Protein AF-A0A6A3B415-F1 (afdb_monomer)

pLDDT: mean 83.65, std 16.12, range [30.28, 98.31]

Structure (mmCIF, N/CA/C/O backbone):
data_AF-A0A6A3B415-F1
#
_entry.id   AF-A0A6A3B415-F1
#
loop_
_atom_site.group_PDB
_atom_site.id
_atom_site.type_symbol
_atom_site.label_atom_id
_atom_site.label_alt_id
_atom_site.label_comp_id
_atom_site.label_asym_id
_atom_site.label_entity_id
_atom_site.label_seq_id
_atom_site.pdbx_PDB_ins_code
_atom_site.Cartn_x
_atom_site.Cartn_y
_atom_site.Cartn_z
_atom_site.occupancy
_atom_site.B_iso_or_equiv
_atom_site.auth_seq_id
_atom_site.auth_comp_id
_atom_site.auth_asym_id
_atom_site.auth_atom_id
_atom_site.pdbx_PDB_model_num
ATOM 1 N N . MET A 1 1 ? -2.512 -3.665 -9.121 1.00 77.38 1 MET A N 1
ATOM 2 C CA . MET A 1 1 ? -1.619 -3.597 -10.298 1.00 77.38 1 MET A CA 1
ATOM 3 C C . MET A 1 1 ? -2.040 -4.685 -11.253 1.00 77.38 1 MET A C 1
ATOM 5 O O . MET A 1 1 ? -2.056 -5.846 -10.862 1.00 77.38 1 MET A O 1
ATOM 9 N N . GLU A 1 2 ? -2.382 -4.289 -12.464 1.00 84.38 2 GLU A N 1
ATOM 10 C CA . GLU A 1 2 ? -2.755 -5.159 -13.568 1.00 84.38 2 GLU A CA 1
ATOM 11 C C . GLU A 1 2 ? -1.557 -5.310 -14.515 1.00 84.38 2 GLU A C 1
ATOM 13 O O . GLU A 1 2 ? -0.854 -4.336 -14.797 1.00 84.38 2 GLU A O 1
ATOM 18 N N . LEU A 1 3 ? -1.305 -6.529 -14.993 1.00 91.00 3 LEU A N 1
ATOM 19 C CA . LEU A 1 3 ? -0.304 -6.806 -16.024 1.00 91.00 3 LEU A CA 1
ATOM 20 C C . LEU A 1 3 ? -1.029 -7.208 -17.307 1.00 91.00 3 LEU A C 1
ATOM 22 O O . LEU A 1 3 ? -1.897 -8.079 -17.271 1.00 91.00 3 LEU A O 1
ATOM 26 N N . PHE A 1 4 ? -0.640 -6.618 -18.433 1.00 94.75 4 PHE A N 1
ATOM 27 C CA . PHE A 1 4 ? -1.250 -6.855 -19.741 1.00 94.75 4 PHE A CA 1
ATOM 28 C C . PHE A 1 4 ? -0.719 -8.156 -20.353 1.00 94.75 4 PHE A C 1
ATOM 30 O O . PHE A 1 4 ? 0.075 -8.141 -21.296 1.00 94.75 4 PHE A O 1
ATOM 37 N N . TYR A 1 5 ? -1.105 -9.295 -19.776 1.00 92.38 5 TYR A N 1
ATOM 38 C CA . TYR A 1 5 ? -0.722 -10.626 -20.264 1.00 92.38 5 TYR A CA 1
ATOM 39 C C . TYR A 1 5 ? -1.269 -10.938 -21.656 1.00 92.38 5 TYR A C 1
ATOM 41 O O . TYR A 1 5 ? -0.644 -11.674 -22.410 1.00 92.38 5 TYR A O 1
ATOM 49 N N . ASP A 1 6 ? -2.425 -10.382 -21.986 1.00 92.75 6 ASP A N 1
ATOM 50 C CA . ASP A 1 6 ? -3.090 -10.485 -23.280 1.00 92.75 6 ASP A CA 1
ATOM 51 C C . ASP A 1 6 ? -2.339 -9.733 -24.393 1.00 92.75 6 ASP A C 1
ATOM 53 O O . ASP A 1 6 ? -2.373 -10.153 -25.547 1.00 92.75 6 ASP A O 1
ATOM 57 N N . VAL A 1 7 ? -1.630 -8.649 -24.053 1.00 94.56 7 VAL A N 1
ATOM 58 C CA . VAL A 1 7 ? -0.925 -7.800 -25.033 1.00 94.56 7 VAL A CA 1
ATOM 59 C C . VAL A 1 7 ? 0.586 -8.019 -25.033 1.00 94.56 7 VAL A C 1
ATOM 61 O O . VAL A 1 7 ? 1.212 -8.012 -26.090 1.00 94.56 7 VAL A O 1
ATOM 64 N N . THR A 1 8 ? 1.189 -8.203 -23.863 1.00 96.94 8 THR A N 1
ATOM 65 C CA . THR A 1 8 ? 2.643 -8.344 -23.667 1.00 96.94 8 THR A CA 1
ATOM 66 C C . THR A 1 8 ? 2.961 -9.523 -22.734 1.00 96.94 8 THR A C 1
ATOM 68 O O . THR A 1 8 ? 3.507 -9.321 -21.642 1.00 96.94 8 THR A O 1
ATOM 71 N N . PRO A 1 9 ? 2.589 -10.765 -23.102 1.00 97.00 9 PRO A N 1
ATOM 72 C CA . PRO A 1 9 ? 2.706 -11.933 -22.228 1.00 97.00 9 PRO A CA 1
ATOM 73 C C . PRO A 1 9 ? 4.133 -12.187 -21.739 1.00 97.00 9 PRO A C 1
ATOM 75 O O . PRO A 1 9 ? 4.334 -12.529 -20.571 1.00 97.00 9 PRO A O 1
ATOM 78 N N . ARG A 1 10 ? 5.149 -12.012 -22.594 1.00 97.62 10 ARG A N 1
ATOM 79 C CA . ARG A 1 10 ? 6.543 -12.278 -22.208 1.00 97.62 10 ARG A CA 1
ATOM 80 C C . ARG A 1 10 ? 7.067 -11.224 -21.246 1.00 97.62 10 ARG A C 1
ATOM 82 O O . ARG A 1 10 ? 7.775 -11.572 -20.296 1.00 97.62 10 ARG A O 1
ATOM 89 N N . THR A 1 11 ? 6.736 -9.960 -21.486 1.00 97.94 11 THR A N 1
ATOM 90 C CA . THR A 1 11 ? 7.155 -8.837 -20.639 1.00 97.94 11 THR A CA 1
ATOM 91 C C . THR A 1 11 ? 6.449 -8.898 -19.281 1.00 97.94 11 THR A C 1
ATOM 93 O O . THR A 1 11 ? 7.107 -8.796 -18.241 1.00 97.94 11 THR A O 1
ATOM 96 N N . ALA A 1 12 ? 5.142 -9.181 -19.280 1.00 96.00 12 ALA A N 1
ATOM 97 C CA . ALA A 1 12 ? 4.342 -9.394 -18.075 1.00 96.00 12 ALA A CA 1
ATOM 98 C C . ALA A 1 12 ? 4.845 -10.585 -17.237 1.00 96.00 12 ALA A C 1
ATOM 100 O O . ALA A 1 12 ? 4.999 -10.455 -16.020 1.00 96.00 12 ALA A O 1
ATOM 101 N N . GLU A 1 13 ? 5.170 -11.721 -17.868 1.00 96.88 13 GLU A N 1
ATOM 102 C CA . GLU A 1 13 ? 5.716 -12.898 -17.173 1.00 96.88 13 GLU A CA 1
ATOM 103 C C . GLU A 1 13 ? 7.092 -12.629 -16.565 1.00 96.88 13 GLU A C 1
ATOM 105 O O . GLU A 1 13 ? 7.349 -13.053 -15.437 1.00 96.88 13 GLU A O 1
ATOM 110 N N . ASN A 1 14 ? 7.958 -11.879 -17.253 1.00 97.25 14 ASN A N 1
ATOM 111 C CA . ASN A 1 14 ? 9.245 -11.471 -16.689 1.00 97.25 14 ASN A CA 1
ATOM 112 C C . ASN A 1 14 ? 9.054 -10.687 -15.390 1.00 97.25 14 ASN A C 1
ATOM 114 O O . ASN A 1 14 ? 9.625 -11.051 -14.361 1.00 97.25 14 ASN A O 1
ATOM 118 N N . PHE A 1 15 ? 8.206 -9.659 -15.418 1.00 96.31 15 PHE A N 1
ATOM 119 C CA . PHE A 1 15 ? 7.944 -8.841 -14.242 1.00 96.31 15 PHE A CA 1
ATOM 120 C C . PHE A 1 15 ? 7.299 -9.657 -13.109 1.00 96.31 15 PHE A C 1
ATOM 122 O O . PHE A 1 15 ? 7.800 -9.656 -11.983 1.00 96.31 15 PHE A O 1
ATOM 129 N N . ARG A 1 16 ? 6.239 -10.428 -13.401 1.00 95.31 16 ARG A N 1
ATOM 130 C CA . ARG A 1 16 ? 5.543 -11.267 -12.407 1.00 95.31 16 ARG A CA 1
ATOM 131 C C . ARG A 1 16 ? 6.493 -12.269 -11.755 1.00 95.31 16 ARG A C 1
ATOM 133 O O . ARG A 1 16 ? 6.484 -12.425 -10.534 1.00 95.31 16 ARG A O 1
ATOM 140 N N . ALA A 1 17 ? 7.313 -12.958 -12.543 1.00 92.44 17 ALA A N 1
ATOM 141 C CA . ALA A 1 17 ? 8.246 -13.943 -12.018 1.00 92.44 17 ALA A CA 1
ATOM 142 C C . ALA A 1 17 ? 9.277 -13.301 -11.074 1.00 92.44 17 ALA A C 1
ATOM 144 O O . ALA A 1 17 ? 9.503 -13.835 -9.983 1.00 92.44 17 ALA A O 1
ATOM 145 N N . LEU A 1 18 ? 9.814 -12.131 -11.439 1.00 91.00 18 LEU A N 1
ATOM 146 C CA . LEU A 1 18 ? 10.726 -11.345 -10.603 1.00 91.00 18 LEU A CA 1
ATOM 147 C C . LEU A 1 18 ? 10.055 -10.789 -9.337 1.00 91.00 18 LEU A C 1
ATOM 149 O O . LEU A 1 18 ? 10.731 -10.631 -8.324 1.00 91.00 18 LEU A O 1
ATOM 153 N N . CYS A 1 19 ? 8.738 -10.556 -9.326 1.00 88.38 19 CYS A N 1
ATOM 154 C CA . CYS A 1 19 ? 8.006 -10.257 -8.088 1.00 88.38 19 CYS A CA 1
ATOM 155 C C . CYS A 1 19 ? 7.964 -11.451 -7.127 1.00 88.38 19 CYS A C 1
ATOM 157 O O . CYS A 1 19 ? 7.966 -11.254 -5.918 1.00 88.38 19 CYS A O 1
ATOM 159 N N . THR A 1 20 ? 7.906 -12.682 -7.645 1.00 87.69 20 THR A N 1
ATOM 160 C CA . THR A 1 20 ? 7.774 -13.886 -6.802 1.00 87.69 20 THR A CA 1
ATOM 161 C C . THR A 1 20 ? 9.100 -14.457 -6.308 1.00 87.69 20 THR A C 1
ATOM 163 O O . THR A 1 20 ? 9.104 -15.236 -5.359 1.00 87.69 20 THR A O 1
ATOM 166 N N . GLY A 1 21 ? 10.210 -14.174 -6.996 1.00 89.06 21 GLY A N 1
ATOM 167 C CA . GLY A 1 21 ? 11.509 -14.782 -6.694 1.00 89.06 21 GLY A CA 1
ATOM 168 C C . GLY A 1 21 ? 11.612 -16.282 -7.002 1.00 89.06 21 GLY A C 1
ATOM 169 O O . GLY A 1 21 ? 12.634 -16.898 -6.713 1.00 89.06 21 GLY A O 1
ATOM 170 N N . LYS A 1 22 ? 10.583 -16.899 -7.604 1.00 88.12 22 LYS A N 1
ATOM 171 C CA . LYS A 1 22 ? 10.505 -18.360 -7.813 1.00 88.12 22 LYS A CA 1
ATOM 172 C C . LYS A 1 22 ? 11.429 -18.899 -8.912 1.00 88.12 22 LYS A C 1
ATOM 174 O O . LYS A 1 22 ? 11.528 -20.108 -9.076 1.00 88.12 22 LYS A O 1
ATOM 179 N N . ARG A 1 23 ? 12.095 -18.028 -9.677 1.00 90.44 23 ARG A N 1
ATOM 180 C CA . ARG A 1 23 ? 13.016 -18.417 -10.763 1.00 90.44 23 ARG A CA 1
ATOM 181 C C . ARG A 1 23 ? 14.441 -18.721 -10.278 1.00 90.44 23 ARG A C 1
ATOM 183 O O . ARG A 1 23 ? 15.296 -19.023 -11.102 1.00 90.44 23 ARG A O 1
ATOM 190 N N . GLY A 1 24 ? 14.689 -18.679 -8.967 1.00 93.00 24 GLY A N 1
ATOM 191 C CA . GLY A 1 24 ? 15.973 -19.051 -8.377 1.00 93.00 24 GLY A CA 1
ATOM 192 C C . GLY A 1 24 ? 17.043 -17.973 -8.549 1.00 93.00 24 GLY A C 1
ATOM 193 O O . GLY A 1 24 ? 16.766 -16.781 -8.409 1.00 93.00 24 GLY A O 1
ATOM 194 N N . VAL A 1 25 ? 18.276 -18.402 -8.809 1.00 95.12 25 VAL A N 1
ATOM 195 C CA . VAL A 1 25 ? 19.454 -17.533 -8.943 1.00 95.12 25 VAL A CA 1
ATOM 196 C C . VAL A 1 25 ? 19.742 -17.282 -10.421 1.00 95.12 25 VAL A C 1
ATOM 198 O O . VAL A 1 25 ? 19.745 -18.213 -11.224 1.00 95.12 25 VAL A O 1
ATOM 201 N N . GLY A 1 26 ? 19.960 -16.019 -10.779 1.00 93.62 26 GLY A N 1
ATOM 202 C CA . GLY A 1 26 ? 20.283 -15.604 -12.139 1.00 93.62 26 GLY A CA 1
ATOM 203 C C . GLY A 1 26 ? 21.778 -15.702 -12.455 1.00 93.62 26 GLY A C 1
ATOM 204 O O . GLY A 1 26 ? 22.592 -16.130 -11.631 1.00 93.62 26 GLY A O 1
ATOM 205 N N . ARG A 1 27 ? 22.172 -15.290 -13.663 1.00 93.94 27 ARG A N 1
ATOM 206 C CA . ARG A 1 27 ? 23.567 -15.363 -14.129 1.00 93.94 27 ARG A CA 1
ATOM 207 C C . ARG A 1 27 ? 24.487 -14.418 -13.370 1.00 93.94 27 ARG A C 1
ATOM 209 O O . ARG A 1 27 ? 25.691 -14.655 -13.341 1.00 93.94 27 ARG A O 1
ATOM 216 N N . SER A 1 28 ? 23.950 -13.373 -12.745 1.00 91.31 28 SER A N 1
ATOM 217 C CA . SER A 1 28 ? 24.740 -12.478 -11.900 1.00 91.31 28 SER A CA 1
ATOM 218 C C . SER A 1 28 ? 25.066 -13.082 -10.525 1.00 91.31 28 SER A C 1
ATOM 220 O O . SER A 1 28 ? 25.616 -12.382 -9.676 1.00 91.31 28 SER A O 1
ATOM 222 N N . GLY A 1 29 ? 24.642 -14.323 -10.246 1.00 93.88 29 GLY A N 1
ATOM 223 C CA . GLY A 1 29 ? 24.754 -14.947 -8.925 1.00 93.88 29 GLY A CA 1
ATOM 224 C C . GLY A 1 29 ? 23.811 -14.345 -7.876 1.00 93.88 29 GLY A C 1
ATOM 225 O O . GLY A 1 29 ? 23.961 -14.616 -6.687 1.00 93.88 29 GLY A O 1
ATOM 226 N N . LYS A 1 30 ? 22.846 -13.511 -8.289 1.00 93.44 30 LYS A N 1
ATOM 227 C CA . LYS A 1 30 ? 21.844 -12.898 -7.404 1.00 93.44 30 LYS A CA 1
ATOM 228 C C . LYS A 1 30 ? 20.482 -13.577 -7.587 1.00 93.44 30 LYS A C 1
ATOM 230 O O . LYS A 1 30 ? 20.196 -14.070 -8.679 1.00 93.44 30 LYS A O 1
ATOM 235 N N . PRO A 1 31 ? 19.624 -13.606 -6.553 1.00 94.56 31 PRO A N 1
ATOM 236 C CA . PRO A 1 31 ? 18.249 -14.066 -6.711 1.00 94.56 31 PRO A CA 1
ATOM 237 C C . PRO A 1 31 ? 17.512 -13.246 -7.778 1.00 94.56 31 PRO A C 1
ATOM 239 O O . PRO A 1 31 ? 17.576 -12.017 -7.761 1.00 94.56 31 PRO A O 1
ATOM 242 N N . LEU A 1 32 ? 16.775 -13.915 -8.666 1.00 95.81 32 LEU A N 1
ATOM 243 C CA . LEU A 1 32 ? 15.874 -13.289 -9.640 1.00 95.81 32 LEU A CA 1
ATOM 244 C C . LEU A 1 32 ? 14.611 -12.783 -8.927 1.00 95.81 32 LEU A C 1
ATOM 246 O O . LEU A 1 32 ? 13.522 -13.339 -9.087 1.00 95.81 32 LEU A O 1
ATOM 250 N N . HIS A 1 33 ? 14.778 -11.769 -8.077 1.00 96.12 33 HIS A N 1
ATOM 251 C CA . HIS A 1 33 ? 13.750 -11.296 -7.159 1.00 96.12 33 HIS A CA 1
ATOM 252 C C . HIS A 1 33 ? 13.876 -9.790 -6.907 1.00 96.12 33 HIS A C 1
ATOM 254 O O . HIS A 1 33 ? 14.941 -9.297 -6.547 1.00 96.12 33 HIS A O 1
ATOM 260 N N . TYR A 1 34 ? 12.767 -9.057 -7.012 1.00 94.06 34 TYR A N 1
ATOM 261 C CA . TYR A 1 34 ? 12.734 -7.629 -6.689 1.00 94.06 34 TYR A CA 1
ATOM 262 C C . TYR A 1 34 ? 12.839 -7.315 -5.188 1.00 94.06 34 TYR A C 1
ATOM 264 O O . TYR A 1 34 ? 13.074 -6.155 -4.841 1.00 94.06 34 TYR A O 1
ATOM 272 N N . LYS A 1 35 ? 12.680 -8.298 -4.288 1.00 87.25 35 LYS A N 1
ATOM 273 C CA . LYS A 1 35 ? 12.785 -8.083 -2.836 1.00 87.25 35 LYS A CA 1
ATOM 274 C C . LYS A 1 35 ? 14.146 -7.478 -2.479 1.00 87.25 35 LYS A C 1
ATOM 276 O O . LYS A 1 35 ? 15.183 -8.067 -2.757 1.00 87.25 35 LYS A O 1
ATOM 281 N N . GLY A 1 36 ? 14.121 -6.308 -1.842 1.00 80.31 36 GLY A N 1
ATOM 282 C CA . GLY A 1 36 ? 15.321 -5.555 -1.460 1.00 80.31 36 GLY A CA 1
ATOM 283 C C . GLY A 1 36 ? 15.887 -4.639 -2.553 1.00 80.31 36 GLY A C 1
ATOM 284 O O . GLY A 1 36 ? 16.809 -3.877 -2.275 1.00 80.31 36 GLY A O 1
ATOM 285 N N . SER A 1 37 ? 15.338 -4.658 -3.773 1.00 82.75 37 SER A N 1
ATOM 286 C CA . SER A 1 37 ? 15.653 -3.641 -4.785 1.00 82.75 37 SER A CA 1
ATOM 287 C C . SER A 1 37 ? 14.957 -2.313 -4.464 1.00 82.75 37 SER A C 1
ATOM 289 O O . SER A 1 37 ? 13.908 -2.289 -3.820 1.00 82.75 37 SER A O 1
ATOM 291 N N . LYS A 1 38 ? 15.541 -1.197 -4.915 1.00 82.62 38 LYS A N 1
ATOM 292 C CA . LYS A 1 38 ? 15.034 0.163 -4.668 1.00 82.62 38 LYS A CA 1
ATOM 293 C C . LYS A 1 38 ? 14.684 0.898 -5.960 1.00 82.62 38 LYS A C 1
ATOM 295 O O . LYS A 1 38 ? 15.220 0.593 -7.030 1.00 82.62 38 LYS A O 1
ATOM 300 N N . PHE A 1 39 ? 13.839 1.920 -5.840 1.00 85.50 39 PHE A N 1
ATOM 301 C CA . PHE A 1 39 ? 13.707 2.956 -6.864 1.00 85.50 39 PHE A CA 1
ATOM 302 C C . PHE A 1 39 ? 14.956 3.841 -6.827 1.00 85.50 39 PHE A C 1
ATOM 304 O O . PHE A 1 39 ? 15.077 4.734 -5.994 1.00 85.50 39 PHE A O 1
ATOM 311 N N . HIS A 1 40 ? 15.929 3.541 -7.686 1.00 85.12 40 HIS A N 1
ATOM 312 C CA . HIS A 1 40 ? 17.232 4.213 -7.701 1.00 85.12 40 HIS A CA 1
ATOM 313 C C . HIS A 1 40 ? 17.212 5.537 -8.477 1.00 85.12 40 HIS A C 1
ATOM 315 O O . HIS A 1 40 ? 18.157 6.315 -8.373 1.00 85.12 40 HIS A O 1
ATOM 321 N N . ARG A 1 41 ? 16.151 5.806 -9.247 1.00 85.88 41 ARG A N 1
ATOM 322 C CA . ARG A 1 41 ? 15.971 7.058 -9.985 1.00 85.88 41 ARG A CA 1
ATOM 323 C C . ARG A 1 41 ? 14.512 7.497 -9.903 1.00 85.88 41 ARG A C 1
ATOM 325 O O . ARG A 1 41 ? 13.632 6.850 -10.460 1.00 85.88 41 ARG A O 1
ATOM 332 N N . VAL A 1 42 ? 14.262 8.608 -9.218 1.00 85.56 42 VAL A N 1
ATOM 333 C CA . VAL A 1 42 ? 12.929 9.199 -9.044 1.00 85.56 42 VAL A CA 1
ATOM 334 C C . VAL A 1 42 ? 12.976 10.621 -9.580 1.00 85.56 42 VAL A C 1
ATOM 336 O O . VAL A 1 42 ? 13.739 11.440 -9.075 1.00 85.56 42 VAL A O 1
ATOM 339 N N . ILE A 1 43 ? 12.194 10.904 -10.622 1.00 80.75 43 ILE A N 1
ATOM 340 C CA . ILE A 1 43 ? 12.129 12.231 -11.240 1.00 80.75 43 ILE A CA 1
ATOM 341 C C . ILE A 1 43 ? 10.705 12.770 -11.062 1.00 80.75 43 ILE A C 1
ATOM 343 O O . ILE A 1 43 ? 9.770 12.194 -11.634 1.00 80.75 43 ILE A O 1
ATOM 347 N N . PRO A 1 44 ? 10.517 13.854 -10.282 1.00 76.38 44 PRO A N 1
ATOM 348 C CA . PRO A 1 44 ? 9.216 14.493 -10.118 1.00 76.38 44 PRO A CA 1
ATOM 349 C C . PRO A 1 44 ? 8.587 14.848 -11.466 1.00 76.38 44 PRO A C 1
ATOM 351 O O . PRO A 1 44 ? 9.276 15.307 -12.374 1.00 76.38 44 PRO A O 1
ATOM 354 N N . ASN A 1 45 ? 7.273 14.645 -11.590 1.00 82.50 45 ASN A N 1
ATOM 355 C CA . ASN A 1 45 ? 6.515 14.900 -12.821 1.00 82.50 45 ASN A CA 1
ATOM 356 C C . ASN A 1 45 ? 7.040 14.141 -14.048 1.00 82.50 45 ASN A C 1
ATOM 358 O O . ASN A 1 45 ? 6.867 14.592 -15.176 1.00 82.50 45 ASN A O 1
ATOM 362 N N . PHE A 1 46 ? 7.651 12.976 -13.838 1.00 87.56 46 PHE A N 1
ATOM 363 C CA . PHE A 1 46 ? 8.074 12.103 -14.920 1.00 87.56 46 PHE A CA 1
ATOM 364 C C . PHE A 1 46 ? 7.819 10.634 -14.578 1.00 87.56 46 PHE A C 1
ATOM 366 O O . PHE A 1 46 ? 6.816 10.069 -15.025 1.00 87.56 46 PHE A O 1
ATOM 373 N N . MET A 1 47 ? 8.703 10.014 -13.792 1.00 90.00 47 MET A N 1
ATOM 374 C CA . MET A 1 47 ? 8.624 8.589 -13.478 1.00 90.00 47 MET A CA 1
ATOM 375 C C . MET A 1 47 ? 9.478 8.190 -12.266 1.00 90.00 47 MET A C 1
ATOM 377 O O . MET A 1 47 ? 10.425 8.885 -11.880 1.00 90.00 47 MET A O 1
ATOM 381 N N . CYS A 1 48 ? 9.149 7.027 -11.703 1.00 89.06 48 CYS A N 1
ATOM 382 C CA . CYS A 1 48 ? 9.951 6.320 -10.707 1.00 89.06 48 CYS A CA 1
ATOM 383 C C . CYS A 1 48 ? 10.514 5.040 -11.332 1.00 89.06 48 CYS A C 1
ATOM 385 O O . CYS A 1 48 ? 9.742 4.144 -11.670 1.00 89.06 48 CYS A O 1
ATOM 387 N N . GLN A 1 49 ? 11.837 4.936 -11.457 1.00 94.06 49 GLN A N 1
ATOM 388 C CA . GLN A 1 49 ? 12.538 3.796 -12.049 1.00 94.06 49 GLN A CA 1
ATOM 389 C C . GLN A 1 49 ? 13.219 2.939 -10.977 1.00 94.06 49 GLN A C 1
ATOM 391 O O . GLN A 1 49 ? 13.906 3.442 -10.080 1.00 94.06 49 GLN A O 1
ATOM 396 N N . GLY A 1 50 ? 13.013 1.628 -11.075 1.00 93.31 50 GLY A N 1
ATOM 397 C CA . GLY A 1 50 ? 13.506 0.620 -10.142 1.00 93.31 50 GLY A CA 1
ATOM 398 C C . GLY A 1 50 ? 13.830 -0.694 -10.849 1.00 93.31 50 GLY A C 1
ATOM 399 O O . GLY A 1 50 ? 14.035 -0.728 -12.060 1.00 93.31 50 GLY A O 1
ATOM 400 N N . GLY A 1 51 ? 13.897 -1.783 -10.084 1.00 91.31 51 GLY A N 1
ATOM 401 C CA . GLY A 1 51 ? 14.077 -3.133 -10.629 1.00 91.31 51 GLY A CA 1
ATOM 402 C C . GLY A 1 51 ? 15.526 -3.584 -10.846 1.00 91.31 51 GLY A C 1
ATOM 403 O O . GLY A 1 51 ? 15.746 -4.653 -11.416 1.00 91.31 51 GLY A O 1
ATOM 404 N N . ASP A 1 52 ? 16.507 -2.817 -10.358 1.00 94.38 52 ASP A N 1
ATOM 405 C CA . ASP A 1 52 ? 17.902 -3.260 -10.253 1.00 94.38 52 ASP A CA 1
ATOM 406 C C . ASP A 1 52 ? 18.157 -3.987 -8.935 1.00 94.38 52 ASP A C 1
ATOM 408 O O . ASP A 1 52 ? 18.476 -3.378 -7.918 1.00 94.38 52 ASP A O 1
ATOM 412 N N . PHE A 1 53 ? 18.001 -5.310 -8.965 1.00 91.44 53 PHE A N 1
ATOM 413 C CA . PHE A 1 53 ? 18.313 -6.210 -7.850 1.00 91.44 53 PHE A CA 1
ATOM 414 C C . PHE A 1 53 ? 19.767 -6.713 -7.863 1.00 91.44 53 PHE A C 1
ATOM 416 O O . PHE A 1 53 ? 20.161 -7.483 -6.988 1.00 91.44 53 PHE A O 1
ATOM 423 N N . THR A 1 54 ? 20.571 -6.307 -8.851 1.00 92.88 54 THR A N 1
ATOM 424 C CA . THR A 1 54 ? 21.948 -6.797 -9.008 1.00 92.88 54 THR A CA 1
ATOM 425 C C . THR A 1 54 ? 22.974 -5.818 -8.443 1.00 92.88 54 THR A C 1
ATOM 427 O O . THR A 1 54 ? 23.727 -6.194 -7.546 1.00 92.88 54 THR A O 1
ATOM 430 N N . ALA A 1 55 ? 22.967 -4.565 -8.912 1.00 91.62 55 ALA A N 1
ATOM 431 C CA . ALA A 1 55 ? 23.858 -3.499 -8.448 1.00 91.62 55 ALA A CA 1
ATOM 432 C C . ALA A 1 55 ? 23.135 -2.468 -7.565 1.00 91.62 55 ALA A C 1
ATOM 434 O O . ALA A 1 55 ? 23.774 -1.740 -6.808 1.00 91.62 55 ALA A O 1
ATOM 435 N N . GLY A 1 56 ? 21.802 -2.393 -7.647 1.00 87.75 56 GLY A N 1
ATOM 436 C CA . GLY A 1 56 ? 20.985 -1.479 -6.846 1.00 87.75 56 GLY A CA 1
ATOM 437 C C . GLY A 1 56 ? 21.154 0.005 -7.180 1.00 87.75 56 GLY A C 1
ATOM 438 O O . GLY A 1 56 ? 20.612 0.844 -6.463 1.00 87.75 56 GLY A O 1
ATOM 439 N N . ASN A 1 57 ? 21.893 0.358 -8.231 1.00 87.31 57 ASN A N 1
ATOM 440 C CA . ASN A 1 57 ? 22.231 1.742 -8.586 1.00 87.31 57 ASN A CA 1
ATOM 441 C C . ASN A 1 57 ? 21.834 2.112 -10.026 1.00 87.31 57 ASN A C 1
ATOM 443 O O . ASN A 1 57 ? 22.119 3.222 -10.469 1.00 87.31 57 ASN A O 1
ATOM 447 N N . GLY A 1 58 ? 21.182 1.198 -10.749 1.00 89.00 58 GLY A N 1
ATOM 448 C CA . GLY A 1 58 ? 20.719 1.406 -12.119 1.00 89.00 58 GLY A CA 1
ATOM 449 C C . GLY A 1 58 ? 21.696 0.932 -13.196 1.00 89.00 58 GLY A C 1
ATOM 450 O O . GLY A 1 58 ? 21.343 0.963 -14.373 1.00 89.00 58 GLY A O 1
ATOM 451 N N . THR A 1 59 ? 22.891 0.456 -12.831 1.00 91.31 59 THR A N 1
ATOM 452 C CA . THR A 1 59 ? 23.879 -0.077 -13.794 1.00 91.31 59 THR A CA 1
ATOM 453 C C . THR A 1 59 ? 23.732 -1.578 -14.035 1.00 91.31 59 THR A C 1
ATOM 455 O O . THR A 1 59 ? 24.119 -2.084 -15.091 1.00 91.31 59 THR A O 1
ATOM 458 N N . GLY A 1 60 ? 23.161 -2.296 -13.068 1.00 86.56 60 GLY A N 1
ATOM 459 C CA . GLY A 1 60 ? 22.936 -3.730 -13.143 1.00 86.56 60 GLY A CA 1
ATOM 460 C C . GLY A 1 60 ? 21.552 -4.059 -13.692 1.00 86.56 60 GLY A C 1
ATOM 461 O O . GLY A 1 60 ? 20.716 -3.163 -13.800 1.00 86.56 60 GLY A O 1
ATOM 462 N N . CYS A 1 61 ? 21.345 -5.325 -14.082 1.00 84.00 61 CYS A N 1
ATOM 463 C CA . CYS A 1 61 ? 20.063 -6.043 -14.211 1.00 84.00 61 CYS A CA 1
ATOM 464 C C . CYS A 1 61 ? 20.191 -7.276 -15.106 1.00 84.00 61 CYS A C 1
ATOM 466 O O . CYS A 1 61 ? 20.998 -7.295 -16.041 1.00 84.00 61 CYS A O 1
ATOM 468 N N . GLU A 1 62 ? 19.290 -8.236 -14.904 1.00 93.88 62 GLU A N 1
ATOM 469 C CA . GLU A 1 62 ? 19.038 -9.342 -15.827 1.00 93.88 62 GLU A CA 1
ATOM 470 C C . GLU A 1 62 ? 17.557 -9.745 -15.809 1.00 93.88 62 GLU A C 1
ATOM 472 O O . GLU A 1 62 ? 16.817 -9.395 -14.897 1.00 93.88 62 GLU A O 1
ATOM 477 N N . SER A 1 63 ? 17.107 -10.443 -16.846 1.00 96.06 63 SER A N 1
ATOM 478 C CA . SER A 1 63 ? 15.731 -10.938 -16.971 1.00 96.06 63 SER A CA 1
ATOM 479 C C . SER A 1 63 ? 15.640 -12.417 -16.606 1.00 96.06 63 SER A C 1
ATOM 481 O O . SER A 1 63 ? 16.647 -13.127 -16.593 1.00 96.06 63 SER A O 1
ATOM 483 N N . ILE A 1 64 ? 14.418 -12.930 -16.449 1.00 96.81 64 ILE A N 1
ATOM 484 C CA . ILE A 1 64 ? 14.203 -14.381 -16.312 1.00 96.81 64 ILE A CA 1
ATOM 485 C C . ILE A 1 64 ? 14.595 -15.179 -17.566 1.00 96.81 64 ILE A C 1
ATOM 487 O O . ILE A 1 64 ? 14.683 -16.402 -17.516 1.00 96.81 64 ILE A O 1
ATOM 491 N N . TYR A 1 65 ? 14.821 -14.496 -18.691 1.00 95.88 65 TYR A N 1
ATOM 492 C CA . TYR A 1 65 ? 15.221 -15.083 -19.971 1.00 95.88 65 TYR A CA 1
ATOM 493 C C . TYR A 1 65 ? 16.739 -14.995 -20.217 1.00 95.88 65 TYR A C 1
ATOM 495 O O . TYR A 1 65 ? 17.214 -15.381 -21.284 1.00 95.88 65 TYR A O 1
ATOM 503 N N . GLY A 1 66 ? 17.514 -14.476 -19.257 1.00 92.94 66 GLY A N 1
ATOM 504 C CA . GLY A 1 66 ? 18.949 -14.214 -19.392 1.00 92.94 66 GLY A CA 1
ATOM 505 C C . GLY A 1 66 ? 19.276 -12.720 -19.377 1.00 92.94 66 GLY A C 1
ATOM 506 O O . GLY A 1 66 ? 18.574 -11.920 -18.761 1.00 92.94 66 GLY A O 1
ATOM 507 N N . THR A 1 67 ? 20.353 -12.316 -20.056 1.00 90.38 67 THR A N 1
ATOM 508 C CA . THR A 1 67 ? 20.922 -10.962 -19.910 1.00 90.38 67 THR A CA 1
ATOM 509 C C . THR A 1 67 ? 20.009 -9.841 -20.407 1.00 90.38 67 THR A C 1
ATOM 511 O O . THR A 1 67 ? 20.004 -8.770 -19.806 1.00 90.38 67 THR A O 1
ATOM 514 N N . LYS A 1 68 ? 19.248 -10.063 -21.486 1.00 93.69 68 LYS A N 1
ATOM 515 C CA . LYS A 1 68 ? 18.254 -9.133 -22.047 1.00 93.69 68 LYS A CA 1
ATOM 516 C C . LYS A 1 68 ? 17.239 -9.863 -22.935 1.00 93.69 68 LYS A C 1
ATOM 518 O O . LYS A 1 68 ? 17.521 -10.968 -23.391 1.00 93.69 68 LYS A O 1
ATOM 523 N N . PHE A 1 69 ? 16.109 -9.224 -23.233 1.00 96.00 69 PHE A N 1
ATOM 524 C CA . PHE A 1 69 ? 15.119 -9.677 -24.215 1.00 96.00 69 PHE A CA 1
ATOM 525 C C . PHE A 1 69 ? 14.622 -8.525 -25.106 1.00 96.00 69 PHE A C 1
ATOM 527 O O . PHE A 1 69 ? 14.797 -7.351 -24.778 1.00 96.00 69 PHE A O 1
ATOM 534 N N . ALA A 1 70 ? 14.052 -8.880 -26.261 1.00 97.06 70 ALA A N 1
ATOM 535 C CA . ALA A 1 70 ? 13.619 -7.932 -27.290 1.00 97.06 70 ALA A CA 1
ATOM 536 C C . ALA A 1 70 ? 12.389 -7.110 -26.854 1.00 97.06 70 ALA A C 1
ATOM 538 O O . ALA A 1 70 ? 11.715 -7.464 -25.886 1.00 97.06 70 ALA A O 1
ATOM 539 N N . ASP A 1 71 ? 12.089 -6.029 -27.575 1.00 97.75 71 ASP A N 1
ATOM 540 C CA . ASP A 1 71 ? 10.816 -5.322 -27.418 1.00 97.75 71 ASP A CA 1
ATOM 541 C C . ASP A 1 71 ? 9.689 -6.210 -27.949 1.00 97.75 71 ASP A C 1
ATOM 543 O O . ASP A 1 71 ? 9.795 -6.762 -29.042 1.00 97.75 71 ASP A O 1
ATOM 547 N N . GLU A 1 72 ? 8.638 -6.403 -27.154 1.00 97.50 72 GLU A N 1
ATOM 548 C CA . GLU A 1 72 ? 7.552 -7.320 -27.508 1.00 97.50 72 GLU A CA 1
ATOM 549 C C . GLU A 1 72 ? 6.565 -6.674 -28.487 1.00 97.50 72 GLU A C 1
ATOM 551 O O . GLU A 1 72 ? 6.293 -7.237 -29.543 1.00 97.50 72 GLU A O 1
ATOM 556 N N . ASN A 1 73 ? 6.053 -5.486 -28.156 1.00 97.25 73 ASN A N 1
ATOM 557 C CA . ASN A 1 73 ? 5.320 -4.586 -29.050 1.00 97.25 73 ASN A CA 1
ATOM 558 C C . ASN A 1 73 ? 5.153 -3.203 -28.389 1.00 97.25 73 ASN A C 1
ATOM 560 O O . ASN A 1 73 ? 5.507 -3.011 -27.226 1.00 97.25 73 ASN A O 1
ATOM 564 N N . PHE A 1 74 ? 4.575 -2.252 -29.129 1.00 97.69 74 PHE A N 1
ATOM 565 C CA . PHE A 1 74 ? 4.283 -0.889 -28.664 1.00 97.69 74 PHE A CA 1
ATOM 566 C C . PHE A 1 74 ? 2.793 -0.526 -28.805 1.00 97.69 74 PHE A C 1
ATOM 568 O O . PHE A 1 74 ? 2.450 0.608 -29.136 1.00 97.69 74 PHE A O 1
ATOM 575 N N . ILE A 1 75 ? 1.892 -1.500 -28.613 1.00 97.19 75 ILE A N 1
ATOM 576 C CA . ILE A 1 75 ? 0.440 -1.298 -28.780 1.00 97.19 75 ILE A CA 1
ATOM 577 C C . ILE A 1 75 ? -0.116 -0.380 -27.679 1.00 97.19 75 ILE A C 1
ATOM 579 O O . ILE A 1 75 ? -0.903 0.530 -27.953 1.00 97.19 75 ILE A O 1
ATOM 583 N N . LYS A 1 76 ? 0.289 -0.611 -26.425 1.00 97.44 76 LYS A N 1
ATOM 584 C CA . LYS A 1 76 ? -0.089 0.224 -25.276 1.00 97.44 76 LYS A CA 1
ATOM 585 C C . LYS A 1 76 ? 0.808 1.466 -25.220 1.00 97.44 76 LYS A C 1
ATOM 587 O O . LYS A 1 76 ? 2.003 1.391 -25.487 1.00 97.44 76 LYS A O 1
ATOM 592 N N . LYS A 1 77 ? 0.212 2.606 -24.864 1.00 97.81 77 LYS A N 1
ATOM 593 C CA . LYS A 1 77 ? 0.862 3.928 -24.836 1.00 97.81 77 LYS A CA 1
ATOM 594 C C . LYS A 1 77 ? 1.040 4.438 -23.411 1.00 97.81 77 LYS A C 1
ATOM 596 O O . LYS A 1 77 ? 0.315 4.021 -22.506 1.00 97.81 77 LYS A O 1
ATOM 601 N N . HIS A 1 78 ? 1.939 5.397 -23.223 1.00 97.88 78 HIS A N 1
ATOM 602 C CA . HIS A 1 78 ? 2.197 6.040 -21.935 1.00 97.88 78 HIS A CA 1
ATOM 603 C C . HIS A 1 78 ? 1.151 7.125 -21.631 1.00 97.88 78 HIS A C 1
ATOM 605 O O . HIS A 1 78 ? 1.414 8.332 -21.643 1.00 97.88 78 HIS A O 1
ATOM 611 N N . THR A 1 79 ? -0.084 6.677 -21.402 1.00 93.75 79 THR A N 1
ATOM 612 C CA . THR A 1 79 ? -1.286 7.519 -21.336 1.00 93.75 79 THR A CA 1
ATOM 613 C C . THR A 1 79 ? -1.420 8.350 -20.062 1.00 93.75 79 THR A C 1
ATOM 615 O O . THR A 1 79 ? -2.189 9.312 -20.071 1.00 93.75 79 THR A O 1
ATOM 618 N N . GLY A 1 80 ? -0.670 8.054 -18.997 1.00 89.94 80 GLY A N 1
ATOM 619 C CA . GLY A 1 80 ? -0.764 8.812 -17.753 1.00 89.94 80 GLY A CA 1
ATOM 620 C C . GLY A 1 80 ? -0.067 8.173 -16.550 1.00 89.94 80 GLY A C 1
ATOM 621 O O . GLY A 1 80 ? 0.709 7.225 -16.703 1.00 89.94 80 GLY A O 1
ATOM 622 N N . PRO A 1 81 ? -0.340 8.700 -15.342 1.00 88.00 81 PRO A N 1
ATOM 623 C CA . PRO A 1 81 ? 0.161 8.146 -14.092 1.00 88.00 81 PRO A CA 1
ATOM 624 C C . PRO A 1 81 ? -0.212 6.669 -13.913 1.00 88.00 81 PRO A C 1
ATOM 626 O O . PRO A 1 81 ? -1.302 6.248 -14.288 1.00 88.00 81 PRO A O 1
ATOM 629 N N . GLY A 1 82 ? 0.688 5.893 -13.314 1.00 85.81 82 GLY A N 1
ATOM 630 C CA . GLY A 1 82 ? 0.473 4.477 -13.009 1.00 85.81 82 GLY A CA 1
ATOM 631 C C . GLY A 1 82 ? 0.866 3.521 -14.130 1.00 85.81 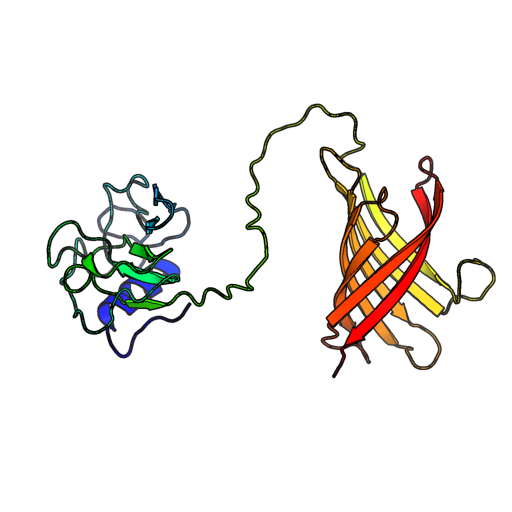82 GLY A C 1
ATOM 632 O O . GLY A 1 82 ? 1.019 2.331 -13.869 1.00 85.81 82 GLY A O 1
ATOM 633 N N . VAL A 1 83 ? 1.098 4.004 -15.355 1.00 93.88 83 VAL A N 1
ATOM 634 C CA . VAL A 1 83 ? 1.568 3.152 -16.459 1.00 93.88 83 VAL A CA 1
ATOM 635 C C . VAL A 1 83 ? 2.916 2.515 -16.106 1.00 93.88 83 VAL A C 1
ATOM 637 O O . VAL A 1 83 ? 3.866 3.224 -15.758 1.00 93.88 83 VAL A O 1
ATOM 640 N N . LEU A 1 84 ? 2.987 1.185 -16.220 1.00 96.25 84 LEU A N 1
ATOM 641 C CA . LEU A 1 84 ? 4.193 0.377 -16.031 1.00 96.25 84 LEU A CA 1
ATOM 642 C C . LEU A 1 84 ? 4.857 0.103 -17.375 1.00 96.25 84 LEU A C 1
ATOM 644 O O . LEU A 1 84 ? 4.215 -0.395 -18.303 1.00 96.25 84 LEU A O 1
ATOM 648 N N . SER A 1 85 ? 6.151 0.396 -17.465 1.00 98.00 85 SER A N 1
ATOM 649 C CA . SER A 1 85 ? 6.906 0.257 -18.708 1.00 98.00 85 SER A CA 1
ATOM 650 C C . SER A 1 85 ? 8.347 -0.185 -18.463 1.00 98.00 85 SER A C 1
ATOM 652 O O . SER A 1 85 ? 8.916 0.036 -17.387 1.00 98.00 85 SER A O 1
ATOM 654 N N . MET A 1 86 ? 8.923 -0.885 -19.439 1.00 97.81 86 MET A N 1
ATOM 655 C CA . MET A 1 86 ? 10.287 -1.403 -19.363 1.00 97.81 86 MET A CA 1
ATOM 656 C C . MET A 1 86 ? 11.309 -0.283 -19.531 1.00 97.81 86 MET A C 1
ATOM 658 O O . MET A 1 86 ? 11.278 0.464 -20.507 1.00 97.81 86 MET A O 1
ATOM 662 N N . ALA A 1 87 ? 12.277 -0.211 -18.616 1.00 95.25 87 ALA A N 1
ATOM 663 C CA . ALA A 1 87 ? 13.426 0.659 -18.804 1.00 95.25 87 ALA A CA 1
ATOM 664 C C . ALA A 1 87 ? 14.446 -0.035 -19.717 1.00 95.25 87 ALA A C 1
ATOM 666 O O . ALA A 1 87 ? 14.920 -1.141 -19.438 1.00 95.25 87 ALA A O 1
ATOM 667 N N . ASN A 1 88 ? 14.811 0.641 -20.800 1.00 91.62 88 ASN A N 1
ATOM 668 C CA . ASN A 1 88 ? 15.860 0.225 -21.717 1.00 91.62 88 ASN A CA 1
ATOM 669 C C . ASN A 1 88 ? 16.704 1.447 -22.125 1.00 91.62 88 ASN A C 1
ATOM 671 O O . ASN A 1 88 ? 16.292 2.595 -21.953 1.00 91.62 88 ASN A O 1
ATOM 675 N N . THR A 1 89 ? 17.922 1.198 -22.603 1.00 78.75 89 THR A N 1
ATOM 676 C CA . THR A 1 89 ? 18.823 2.243 -23.122 1.00 78.75 89 THR A CA 1
ATOM 677 C C . THR A 1 89 ? 18.976 2.175 -24.637 1.00 78.75 89 THR A C 1
ATOM 679 O O . THR A 1 89 ? 19.507 3.106 -25.239 1.00 78.75 89 THR A O 1
ATOM 682 N N . ARG A 1 90 ? 18.543 1.069 -25.255 1.00 85.69 90 ARG A N 1
ATOM 683 C CA . ARG A 1 90 ? 18.521 0.832 -26.701 1.00 85.69 90 ARG A CA 1
ATOM 684 C C . ARG A 1 90 ? 17.333 -0.079 -27.053 1.00 85.69 90 ARG A C 1
ATOM 686 O O . ARG A 1 90 ? 16.917 -0.860 -26.192 1.00 85.69 90 ARG A O 1
ATOM 693 N N . PRO A 1 91 ? 16.839 -0.043 -28.303 1.00 90.25 91 PRO A N 1
ATOM 694 C CA . PRO A 1 91 ? 15.824 -0.985 -28.765 1.00 90.25 91 PRO A CA 1
ATOM 695 C C . PRO A 1 91 ? 16.237 -2.440 -28.503 1.00 90.25 91 PRO A C 1
ATOM 697 O O . PRO A 1 91 ? 17.388 -2.831 -28.732 1.00 90.25 91 PRO A O 1
ATOM 700 N N . GLY A 1 92 ? 15.305 -3.238 -27.992 1.00 88.62 92 GLY A N 1
ATOM 701 C CA . GLY A 1 92 ? 15.478 -4.664 -27.739 1.00 88.62 92 GLY A CA 1
ATOM 702 C C . GLY A 1 92 ? 16.448 -5.012 -26.608 1.00 88.62 92 GLY A C 1
ATOM 703 O O . GLY A 1 92 ? 17.076 -6.075 -26.639 1.00 88.62 92 GLY A O 1
ATOM 704 N N . THR A 1 93 ? 16.623 -4.127 -25.621 1.00 93.62 93 THR A N 1
ATOM 705 C CA . THR A 1 93 ? 17.497 -4.381 -24.460 1.00 93.62 93 THR A CA 1
ATOM 706 C C . THR A 1 93 ? 16.754 -4.449 -23.129 1.00 93.62 93 THR A C 1
ATOM 708 O O . THR A 1 93 ? 17.297 -4.019 -22.109 1.00 93.62 93 THR A O 1
ATOM 711 N N . ASN A 1 94 ? 15.537 -4.990 -23.115 1.00 96.69 94 ASN A N 1
ATOM 712 C CA . ASN A 1 94 ? 14.736 -5.114 -21.898 1.00 96.69 94 ASN A CA 1
ATOM 713 C C . ASN A 1 94 ? 15.370 -6.109 -20.920 1.00 96.69 94 ASN A C 1
ATOM 715 O O . ASN A 1 94 ? 15.917 -7.135 -21.330 1.00 96.69 94 ASN A O 1
ATOM 719 N N . ARG A 1 9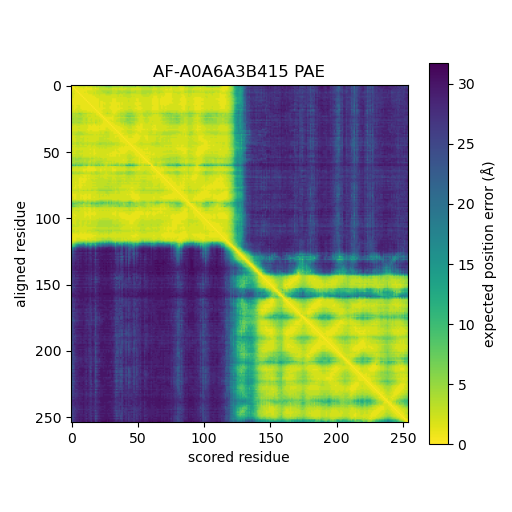5 ? 15.321 -5.797 -19.621 1.00 95.06 95 ARG A N 1
ATOM 720 C CA . ARG A 1 95 ? 15.869 -6.640 -18.541 1.00 95.06 95 ARG A CA 1
ATOM 721 C C . ARG A 1 95 ? 14.880 -6.724 -17.376 1.00 95.06 95 ARG A C 1
ATOM 723 O O . ARG A 1 95 ? 13.729 -7.077 -17.584 1.00 95.06 95 ARG A O 1
ATOM 730 N N . SER A 1 96 ? 15.298 -6.397 -16.158 1.00 96.19 96 SER A N 1
ATOM 731 C CA . SER A 1 96 ? 14.413 -6.296 -14.997 1.00 96.19 96 SER A CA 1
ATOM 732 C C . SER A 1 96 ? 14.083 -4.868 -14.583 1.00 96.19 96 SER A C 1
ATOM 734 O O . SER A 1 96 ? 13.161 -4.692 -13.790 1.00 96.19 96 SER A O 1
ATOM 736 N N . GLN A 1 97 ? 14.794 -3.850 -15.083 1.00 97.62 97 GLN A N 1
ATOM 737 C CA . GLN A 1 97 ? 14.442 -2.472 -14.749 1.00 97.62 97 GLN A CA 1
ATOM 738 C C . GLN A 1 97 ? 13.120 -2.079 -15.395 1.00 97.62 97 GLN A C 1
ATOM 740 O O . GLN A 1 97 ? 12.867 -2.356 -16.568 1.00 97.62 97 GLN A O 1
ATOM 745 N N . PHE A 1 98 ? 12.305 -1.384 -14.620 1.00 97.56 98 PHE A N 1
ATOM 746 C CA . PHE A 1 98 ? 11.018 -0.854 -15.037 1.00 97.56 98 PHE A CA 1
ATOM 747 C C . PHE A 1 98 ? 10.856 0.545 -14.460 1.00 97.56 98 PHE A C 1
ATOM 749 O O . PHE A 1 98 ? 11.565 0.933 -13.523 1.00 97.56 98 PHE A O 1
ATOM 756 N N . PHE A 1 99 ? 9.900 1.289 -14.991 1.00 96.31 99 PHE A N 1
ATOM 757 C CA . PHE A 1 99 ? 9.470 2.539 -14.397 1.00 96.31 99 PHE A CA 1
ATOM 758 C C . PHE A 1 99 ? 7.951 2.633 -14.322 1.00 96.31 99 PHE A C 1
ATOM 760 O O . PHE A 1 99 ? 7.222 1.994 -15.083 1.00 96.31 99 PHE A O 1
ATOM 767 N N . ILE A 1 100 ? 7.497 3.439 -13.366 1.00 93.75 100 ILE A N 1
ATOM 768 C CA . ILE A 1 100 ? 6.099 3.821 -13.186 1.00 93.75 100 ILE A CA 1
ATOM 769 C C . ILE A 1 100 ? 5.977 5.286 -13.580 1.00 93.75 100 ILE A C 1
ATOM 771 O O . ILE A 1 100 ? 6.659 6.137 -13.003 1.00 93.75 100 ILE A O 1
ATOM 775 N N . CYS A 1 101 ? 5.120 5.589 -14.549 1.00 89.69 101 CYS A N 1
ATOM 776 C CA . CYS A 1 101 ? 4.857 6.968 -14.949 1.00 89.69 101 CYS A CA 1
ATOM 777 C C . CYS A 1 101 ? 4.133 7.722 -13.824 1.00 89.69 101 CYS A C 1
ATOM 779 O O . CYS A 1 101 ? 3.204 7.193 -13.212 1.00 89.69 101 CYS A O 1
ATOM 781 N N . THR A 1 102 ? 4.515 8.974 -13.566 1.00 85.75 102 THR A N 1
ATOM 782 C CA . THR A 1 102 ? 3.781 9.876 -12.653 1.00 85.75 102 THR A CA 1
ATOM 783 C C . THR A 1 102 ? 3.006 10.960 -13.400 1.00 85.75 102 THR A C 1
ATOM 785 O O . THR A 1 102 ? 2.310 11.756 -12.780 1.00 85.75 102 THR A O 1
ATOM 788 N N . THR A 1 103 ? 3.150 11.015 -14.723 1.00 89.69 103 THR A N 1
ATOM 789 C CA . THR A 1 103 ? 2.440 11.901 -15.653 1.00 89.69 103 THR A CA 1
ATOM 790 C C . THR A 1 103 ? 2.304 11.197 -17.009 1.00 89.69 103 THR A C 1
ATOM 792 O O . THR A 1 103 ? 2.801 10.086 -17.178 1.00 89.69 103 THR A O 1
ATOM 795 N N . LYS A 1 104 ? 1.647 11.825 -17.985 1.00 93.25 104 LYS A N 1
ATOM 796 C CA . LYS A 1 104 ? 1.606 11.348 -19.375 1.00 93.25 104 LYS A CA 1
ATOM 797 C C . LYS A 1 104 ? 2.967 11.578 -20.046 1.00 93.25 104 LYS A C 1
ATOM 799 O O . LYS A 1 104 ? 3.465 12.701 -20.034 1.00 93.25 104 LYS A O 1
ATOM 804 N N . THR A 1 105 ? 3.547 10.547 -20.655 1.00 95.19 105 THR A N 1
ATOM 805 C CA . THR A 1 105 ? 4.914 10.585 -21.219 1.00 95.19 105 THR A CA 1
ATOM 806 C C . THR A 1 105 ? 4.944 10.099 -22.678 1.00 95.19 105 THR A C 1
ATOM 808 O O . THR A 1 105 ? 5.626 9.131 -23.008 1.00 95.19 105 THR A O 1
ATOM 811 N N . PRO A 1 106 ? 4.222 10.765 -23.603 1.00 97.12 106 PRO A N 1
ATOM 812 C CA . PRO A 1 106 ? 3.994 10.260 -24.962 1.00 97.12 106 PRO A CA 1
ATOM 813 C C . PRO A 1 106 ? 5.271 10.164 -25.808 1.00 97.12 106 PRO A C 1
ATOM 815 O O . PRO A 1 106 ? 5.312 9.424 -26.782 1.00 97.12 106 PRO A O 1
ATOM 818 N N . TRP A 1 107 ? 6.335 10.883 -25.441 1.00 96.00 107 TRP A N 1
ATOM 819 C CA . TRP A 1 107 ? 7.629 10.802 -26.122 1.00 96.00 107 TRP A CA 1
ATOM 820 C C . TRP A 1 107 ? 8.339 9.452 -25.931 1.00 96.00 107 TRP A C 1
ATOM 822 O O . TRP A 1 107 ? 9.313 9.191 -26.629 1.00 96.00 107 TRP A O 1
ATOM 832 N N . LEU A 1 108 ? 7.876 8.598 -25.010 1.00 96.19 108 LEU A N 1
ATOM 833 C CA . LEU A 1 108 ? 8.388 7.235 -24.814 1.00 96.19 108 LEU A CA 1
ATOM 834 C C . LEU A 1 108 ? 7.640 6.189 -25.661 1.00 96.19 108 LEU A C 1
ATOM 836 O O . LEU A 1 108 ? 8.068 5.032 -25.737 1.00 96.19 108 LEU A O 1
ATOM 840 N N . ASP A 1 109 ? 6.532 6.573 -26.304 1.00 96.81 109 ASP A N 1
ATOM 841 C CA . ASP A 1 109 ? 5.766 5.682 -27.177 1.00 96.81 109 ASP A CA 1
ATOM 842 C C . ASP A 1 109 ? 6.634 5.215 -28.358 1.00 96.81 109 ASP A C 1
ATOM 844 O O . ASP A 1 109 ? 7.373 5.994 -28.959 1.00 96.81 109 ASP A O 1
ATOM 848 N N . GLY A 1 110 ? 6.571 3.918 -28.677 1.00 95.38 110 GLY A N 1
ATOM 849 C CA . GLY A 1 110 ? 7.401 3.308 -29.724 1.00 95.38 110 GLY A CA 1
ATOM 850 C C . GLY A 1 110 ? 8.864 3.057 -29.334 1.00 95.38 110 GLY A C 1
ATOM 851 O O . GLY A 1 110 ? 9.613 2.520 -30.145 1.00 95.38 110 GLY A O 1
ATOM 852 N N . GLN A 1 111 ? 9.278 3.432 -28.117 1.00 95.31 111 GLN A N 1
ATOM 853 C CA . GLN A 1 111 ? 10.648 3.234 -27.618 1.00 95.31 111 GLN A CA 1
ATOM 854 C C . GLN A 1 111 ? 10.707 2.287 -26.413 1.00 95.31 111 GLN A C 1
ATOM 856 O O . GLN A 1 111 ? 11.676 1.543 -26.250 1.00 95.31 111 GLN A O 1
ATOM 861 N N . GLN A 1 112 ? 9.681 2.307 -25.559 1.00 96.69 112 GLN A N 1
ATOM 862 C CA . GLN A 1 112 ? 9.626 1.516 -24.329 1.00 96.69 112 GLN A CA 1
ATOM 863 C C . GLN A 1 112 ? 8.316 0.731 -24.242 1.00 96.69 112 GLN A C 1
ATOM 865 O O . GLN A 1 112 ? 7.241 1.249 -24.546 1.00 96.69 112 GLN A O 1
ATOM 870 N N . VAL A 1 113 ? 8.422 -0.547 -23.870 1.00 98.12 113 VAL A N 1
ATOM 871 C CA . VAL A 1 113 ? 7.293 -1.486 -23.844 1.00 98.12 113 VAL A CA 1
ATOM 872 C C . VAL A 1 113 ? 6.451 -1.257 -22.592 1.00 98.12 113 VAL A C 1
ATOM 874 O O . VAL A 1 113 ? 6.908 -1.526 -21.479 1.00 98.12 113 VAL A O 1
ATOM 877 N N . VAL A 1 114 ? 5.204 -0.825 -22.781 1.00 98.31 114 VAL A N 1
ATOM 878 C CA . VAL A 1 114 ? 4.190 -0.759 -21.722 1.00 98.31 114 VAL A CA 1
ATOM 879 C C . VAL A 1 114 ? 3.601 -2.149 -21.499 1.00 98.31 114 VAL A C 1
ATOM 881 O O . VAL A 1 114 ? 3.059 -2.740 -22.431 1.00 98.31 114 VAL A O 1
ATOM 884 N N . PHE A 1 115 ? 3.669 -2.650 -20.265 1.00 98.00 115 PHE A N 1
ATOM 885 C CA . PHE A 1 115 ? 3.270 -4.028 -19.937 1.00 98.00 115 PHE A CA 1
ATOM 886 C C . PHE A 1 115 ? 2.264 -4.144 -18.786 1.00 98.00 115 PHE A C 1
ATOM 888 O O . PHE A 1 115 ? 1.871 -5.249 -18.410 1.00 98.00 115 PHE A O 1
ATOM 895 N N . GLY A 1 116 ? 1.833 -3.026 -18.208 1.00 94.44 116 GLY A N 1
ATOM 896 C CA . GLY A 1 116 ? 0.823 -3.042 -17.159 1.00 94.44 116 GLY A CA 1
ATOM 897 C C . GLY A 1 116 ? 0.382 -1.657 -16.717 1.00 94.44 116 GLY A C 1
ATOM 898 O O . GLY A 1 116 ? 0.869 -0.627 -17.194 1.00 94.44 116 GLY A O 1
ATOM 899 N N . LEU A 1 117 ? -0.528 -1.655 -15.754 1.00 88.88 117 LEU A N 1
ATOM 900 C CA . LEU A 1 117 ? -1.045 -0.465 -15.106 1.00 88.88 117 LEU A CA 1
ATOM 901 C C . LEU A 1 117 ? -1.096 -0.697 -13.597 1.00 88.88 117 LEU A C 1
ATOM 903 O O . LEU A 1 117 ? -1.722 -1.627 -13.084 1.00 88.88 117 LEU A O 1
ATOM 907 N N . LEU A 1 118 ? -0.434 0.174 -12.852 1.00 80.31 118 LEU A N 1
ATOM 908 C CA . LEU A 1 118 ? -0.742 0.355 -11.451 1.00 80.31 118 LEU A CA 1
ATOM 909 C C . LEU A 1 118 ? -2.013 1.200 -11.382 1.00 80.31 118 LEU A C 1
ATOM 911 O O . LEU A 1 118 ? -1.977 2.380 -11.717 1.00 80.31 118 LEU A O 1
ATOM 915 N N . GLU A 1 119 ? -3.123 0.602 -10.951 1.00 61.59 119 GLU A N 1
ATOM 916 C CA . GLU A 1 119 ? -4.288 1.376 -10.528 1.00 61.59 119 GLU A CA 1
ATOM 917 C C . GLU A 1 119 ? -3.865 2.291 -9.382 1.00 61.59 119 GLU A C 1
ATOM 919 O O . GLU A 1 119 ? -3.670 1.864 -8.242 1.00 61.59 119 GLU A O 1
ATOM 924 N N . ILE A 1 120 ? -3.664 3.560 -9.716 1.00 53.09 120 ILE A N 1
ATOM 925 C CA . ILE A 1 120 ? -3.509 4.609 -8.730 1.00 53.09 120 ILE A CA 1
ATOM 926 C C . ILE A 1 120 ? -4.922 5.107 -8.466 1.00 53.09 120 ILE A C 1
ATOM 928 O O . ILE A 1 120 ? -5.468 5.882 -9.251 1.00 53.09 120 ILE A O 1
ATOM 932 N N . TRP A 1 121 ? -5.507 4.670 -7.354 1.00 40.38 121 TRP A N 1
ATOM 933 C CA . TRP A 1 121 ? -6.667 5.340 -6.781 1.00 40.38 121 TRP A CA 1
ATOM 934 C C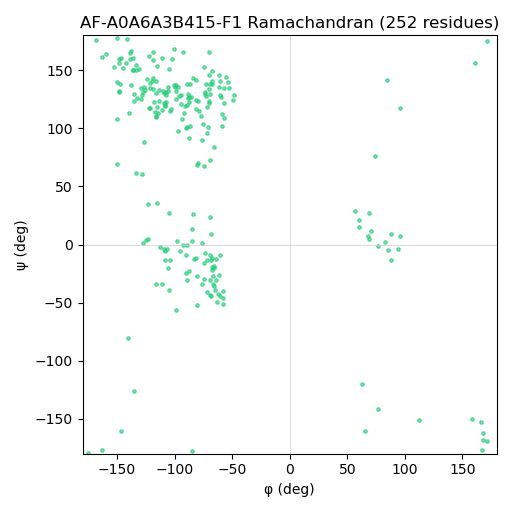 . TRP A 1 121 ? -6.208 6.718 -6.312 1.00 40.38 121 TRP A C 1
ATOM 936 O O . TRP A 1 121 ? -5.812 6.913 -5.166 1.00 40.38 121 TRP A O 1
ATOM 946 N N . THR A 1 122 ? -6.182 7.689 -7.225 1.00 43.03 122 THR A N 1
ATOM 947 C CA . THR A 1 122 ? -6.084 9.085 -6.827 1.00 43.03 122 THR A CA 1
ATOM 948 C C . THR A 1 122 ? -7.460 9.482 -6.322 1.00 43.03 122 THR A C 1
ATOM 950 O O . THR A 1 122 ? -8.293 9.973 -7.087 1.00 43.03 122 THR A O 1
ATOM 953 N N . THR A 1 123 ? -7.710 9.308 -5.027 1.00 38.38 123 THR A N 1
ATOM 954 C CA . THR A 1 123 ? -8.557 10.287 -4.357 1.00 38.38 123 THR A CA 1
ATOM 955 C C . THR A 1 123 ? -7.854 11.624 -4.574 1.00 38.38 123 THR A C 1
ATOM 957 O O . THR A 1 123 ? -6.736 11.858 -4.110 1.00 38.38 123 THR A O 1
ATOM 960 N N . LYS A 1 124 ? -8.439 12.488 -5.413 1.00 38.97 124 LYS A N 1
ATOM 961 C CA . LYS A 1 124 ? -8.078 13.907 -5.384 1.00 38.97 124 LYS A CA 1
ATOM 962 C C . LYS A 1 124 ? -8.156 14.303 -3.905 1.00 38.97 124 LYS A C 1
ATOM 964 O O . LYS A 1 124 ? -9.176 14.028 -3.294 1.00 38.97 124 LYS A O 1
ATOM 969 N N . SER A 1 125 ? -7.059 14.847 -3.374 1.00 38.94 125 SER A N 1
ATOM 970 C CA . SER A 1 125 ? -6.819 15.233 -1.971 1.00 38.94 125 SER A CA 1
ATOM 971 C C . SER A 1 125 ? -6.564 14.117 -0.942 1.00 38.94 125 SER A C 1
ATOM 973 O O . SER A 1 125 ? -7.399 13.882 -0.076 1.00 38.94 125 SER A O 1
ATOM 975 N N . HIS A 1 126 ? -5.363 13.526 -0.929 1.00 36.66 126 HIS A N 1
ATOM 976 C CA . HIS A 1 126 ? -4.728 13.097 0.330 1.00 36.66 126 HIS A CA 1
ATOM 977 C C . HIS A 1 126 ? -3.189 13.216 0.254 1.00 36.66 126 HIS A C 1
ATOM 979 O O . HIS A 1 126 ? -2.604 12.897 -0.789 1.00 36.66 126 HIS A O 1
ATOM 985 N N . PRO A 1 127 ? -2.512 13.702 1.314 1.00 33.59 127 PRO A N 1
ATOM 986 C CA . PRO A 1 127 ? -1.051 13.766 1.381 1.00 33.59 127 PRO A CA 1
ATOM 987 C C . PRO A 1 127 ? -0.437 12.359 1.301 1.00 33.59 127 PRO A C 1
ATOM 989 O O . PRO A 1 127 ? -1.019 11.399 1.794 1.00 33.59 127 PRO A O 1
ATOM 992 N N . ARG A 1 128 ? 0.738 12.223 0.666 1.00 38.06 128 ARG A N 1
ATOM 993 C CA . ARG A 1 128 ? 1.509 10.965 0.608 1.00 38.06 128 ARG A CA 1
ATOM 994 C C . ARG A 1 128 ? 2.402 10.872 1.855 1.00 38.06 128 ARG A C 1
ATOM 996 O O . ARG A 1 128 ? 3.426 11.558 1.870 1.00 38.06 128 ARG A O 1
ATOM 1003 N N . PRO A 1 129 ? 2.066 10.086 2.893 1.00 34.75 129 PRO A N 1
ATOM 1004 C CA . PRO A 1 129 ? 2.927 9.977 4.063 1.00 34.75 129 PRO A CA 1
ATOM 1005 C C . PRO A 1 129 ? 4.181 9.166 3.705 1.00 34.75 129 PRO A C 1
ATOM 1007 O O . PRO A 1 129 ? 4.091 7.998 3.335 1.00 34.75 129 PRO A O 1
ATOM 1010 N N . ASN A 1 130 ? 5.356 9.784 3.818 1.00 30.28 130 ASN A N 1
ATOM 1011 C CA . ASN A 1 130 ? 6.645 9.091 3.840 1.00 30.28 130 ASN A CA 1
ATOM 1012 C C . ASN A 1 130 ? 7.162 9.118 5.284 1.00 30.28 130 ASN A C 1
ATOM 1014 O O . ASN A 1 130 ? 7.118 10.164 5.925 1.00 30.28 130 ASN A O 1
ATOM 1018 N N . MET A 1 131 ? 7.667 7.993 5.792 1.00 31.27 131 MET A N 1
ATOM 1019 C CA . MET A 1 131 ? 8.299 7.928 7.112 1.00 31.27 131 MET A CA 1
ATOM 1020 C C . MET A 1 131 ? 9.809 8.126 6.943 1.00 31.27 131 MET A C 1
ATOM 1022 O O . MET A 1 131 ? 10.490 7.254 6.408 1.00 31.27 131 MET A O 1
ATOM 1026 N N . ALA A 1 132 ? 10.326 9.281 7.357 1.00 33.38 132 ALA A N 1
ATOM 1027 C CA . ALA A 1 132 ? 11.757 9.518 7.511 1.00 33.38 132 ALA A CA 1
ATOM 1028 C C . ALA A 1 132 ? 12.071 9.465 9.010 1.00 33.38 132 ALA A C 1
ATOM 1030 O O . ALA A 1 132 ? 11.558 10.270 9.780 1.00 33.38 132 ALA A O 1
ATOM 1031 N N . THR A 1 133 ? 12.859 8.485 9.444 1.00 32.47 133 THR A N 1
ATOM 1032 C CA . THR A 1 133 ? 13.287 8.362 10.841 1.00 32.47 133 THR A CA 1
ATOM 1033 C C . THR A 1 133 ? 14.369 9.394 11.139 1.00 32.47 133 THR A C 1
ATOM 1035 O O . THR A 1 133 ? 15.521 9.210 10.746 1.00 32.47 133 THR A O 1
ATOM 1038 N N . ALA A 1 134 ? 13.997 10.466 11.834 1.00 38.72 134 ALA A N 1
ATOM 1039 C CA . ALA A 1 134 ? 14.918 11.307 12.588 1.00 38.72 134 ALA A CA 1
ATOM 1040 C C . ALA A 1 134 ? 14.685 11.030 14.080 1.00 38.72 134 ALA A C 1
ATOM 1042 O O . ALA A 1 134 ? 13.541 11.039 14.541 1.00 38.72 134 ALA A O 1
ATOM 1043 N N . PHE A 1 135 ? 15.755 10.730 14.815 1.00 40.62 135 PHE A N 1
ATOM 1044 C CA . PHE A 1 135 ? 15.708 10.656 16.273 1.00 40.62 135 PHE A CA 1
ATOM 1045 C C . PHE A 1 135 ? 15.539 12.088 16.801 1.00 40.62 135 PHE A C 1
ATOM 1047 O O . PHE A 1 135 ? 16.326 12.960 16.440 1.00 40.62 135 PHE A O 1
ATOM 1054 N N . SER A 1 136 ? 14.475 12.337 17.566 1.00 41.41 136 SER A N 1
ATOM 1055 C CA . SER A 1 136 ? 14.174 13.637 18.176 1.00 41.41 136 SER A CA 1
ATOM 1056 C C . SER A 1 136 ? 14.427 13.556 19.679 1.00 41.41 136 SER A C 1
ATOM 1058 O O . SER A 1 136 ? 13.919 12.639 20.318 1.00 41.41 136 SER A O 1
ATOM 1060 N N . ASP A 1 137 ? 15.156 14.526 20.233 1.00 44.69 137 ASP A N 1
ATOM 1061 C CA . ASP A 1 137 ? 15.460 14.665 21.670 1.00 44.69 137 ASP A CA 1
ATOM 1062 C C . ASP A 1 137 ? 14.328 15.374 22.459 1.00 44.69 137 ASP A C 1
ATOM 1064 O O . ASP A 1 137 ? 14.574 16.037 23.469 1.00 44.69 137 ASP A O 1
ATOM 1068 N N . THR A 1 138 ? 13.071 15.308 22.003 1.00 47.62 138 THR A N 1
ATOM 1069 C CA . THR A 1 138 ? 11.958 16.036 22.639 1.00 47.62 138 THR A CA 1
ATOM 1070 C C . THR A 1 138 ? 11.291 15.271 23.790 1.00 47.62 138 THR A C 1
ATOM 1072 O O . THR A 1 138 ? 11.006 14.083 23.708 1.00 47.62 138 THR A O 1
ATOM 1075 N N . LEU A 1 139 ? 10.987 16.020 24.859 1.00 47.88 139 LEU A N 1
ATOM 1076 C CA . LEU A 1 139 ? 10.412 15.634 26.164 1.00 47.88 139 LEU A CA 1
ATOM 1077 C C . LEU A 1 139 ? 8.934 15.175 26.150 1.00 47.88 139 LEU A C 1
ATOM 1079 O O . LEU A 1 139 ? 8.245 15.273 27.167 1.00 47.88 139 LEU A O 1
ATOM 1083 N N . VAL A 1 140 ? 8.405 14.697 25.024 1.00 51.41 140 VAL A N 1
ATOM 1084 C CA . VAL A 1 140 ? 7.083 14.041 25.021 1.00 51.41 140 VAL A CA 1
ATOM 1085 C C . VAL A 1 140 ? 7.266 12.672 25.691 1.00 51.41 140 VAL A C 1
ATOM 1087 O O . VAL A 1 140 ? 8.278 12.032 25.412 1.00 51.41 140 VAL A O 1
ATOM 1090 N N . PRO A 1 141 ? 6.359 12.192 26.566 1.00 53.38 141 PRO A N 1
ATOM 1091 C CA . PRO A 1 141 ? 6.435 10.838 27.118 1.00 53.38 141 PRO A CA 1
ATOM 1092 C C . PRO A 1 141 ? 6.136 9.810 26.016 1.00 53.38 141 PRO A C 1
ATOM 1094 O O . PRO A 1 141 ? 5.055 9.227 25.933 1.00 53.38 141 PRO A O 1
ATOM 1097 N N . LEU A 1 142 ? 7.096 9.653 25.114 1.00 55.84 142 LEU A N 1
ATOM 1098 C CA . LEU A 1 142 ? 7.231 8.545 24.189 1.00 55.84 142 LEU A CA 1
ATOM 1099 C C . LEU A 1 142 ? 7.546 7.298 25.041 1.00 55.84 142 LEU A C 1
ATOM 1101 O O . LEU A 1 142 ? 8.127 7.428 26.114 1.00 55.84 142 LEU A O 1
ATOM 1105 N N . ASP A 1 143 ? 7.115 6.115 24.594 1.00 59.31 143 ASP A N 1
ATOM 1106 C CA . ASP A 1 143 ? 7.397 4.789 25.196 1.00 59.31 143 ASP A CA 1
ATOM 1107 C C . ASP A 1 143 ? 6.350 4.186 26.156 1.00 59.31 143 ASP A C 1
ATOM 1109 O O . ASP A 1 143 ? 6.577 3.109 26.711 1.00 59.31 143 ASP A O 1
ATOM 1113 N N . ILE A 1 144 ? 5.163 4.784 26.314 1.00 66.38 144 ILE A N 1
ATOM 1114 C CA . ILE A 1 144 ? 4.062 4.127 27.047 1.00 66.38 144 ILE A CA 1
ATOM 1115 C C . ILE A 1 144 ? 3.222 3.287 26.086 1.00 66.38 144 ILE A C 1
ATOM 1117 O O . ILE A 1 144 ? 2.613 3.824 25.162 1.00 66.38 144 ILE A O 1
ATOM 1121 N N . VAL A 1 145 ? 3.151 1.980 26.344 1.00 72.69 145 VAL A N 1
ATOM 1122 C CA . VAL A 1 145 ? 2.159 1.067 25.763 1.00 72.69 145 VAL A CA 1
ATOM 1123 C C . VAL A 1 145 ? 1.265 0.576 26.892 1.00 72.69 145 VAL A C 1
ATOM 1125 O O . VAL A 1 145 ? 1.759 -0.001 27.860 1.00 72.69 145 VAL A O 1
ATOM 1128 N N . ALA A 1 146 ? -0.039 0.789 26.765 1.00 73.50 146 ALA A N 1
ATOM 1129 C CA . ALA A 1 146 ? -1.024 0.318 27.725 1.00 73.50 146 ALA A CA 1
ATOM 1130 C C . ALA A 1 146 ? -1.957 -0.697 27.068 1.00 73.50 146 ALA A C 1
ATOM 1132 O O . ALA A 1 146 ? -2.356 -0.536 25.915 1.00 73.50 146 ALA A O 1
ATOM 1133 N N . VAL A 1 147 ? -2.306 -1.734 27.824 1.00 77.81 147 VAL A N 1
ATOM 1134 C CA . VAL A 1 147 ? -3.347 -2.701 27.470 1.00 77.81 147 VAL A CA 1
ATOM 1135 C C . VAL A 1 147 ? -4.616 -2.296 28.205 1.00 77.81 147 VAL A C 1
ATOM 1137 O O . VAL A 1 147 ? -4.553 -1.924 29.375 1.00 77.81 147 VAL A O 1
ATOM 1140 N N . VAL A 1 148 ? -5.744 -2.358 27.510 1.00 84.12 148 VAL A N 1
ATOM 1141 C CA . VAL A 1 148 ? -7.054 -1.950 28.020 1.00 84.12 148 VAL A CA 1
ATOM 1142 C C . VAL A 1 148 ? -7.947 -3.174 28.144 1.00 84.12 148 VAL A C 1
ATOM 1144 O O . VAL A 1 148 ? -8.006 -3.989 27.221 1.00 84.12 148 VAL A O 1
ATOM 1147 N N . ASP A 1 149 ? -8.612 -3.291 29.289 1.00 87.62 149 ASP A N 1
ATOM 1148 C CA . ASP A 1 149 ? -9.660 -4.274 29.581 1.00 87.62 149 ASP A CA 1
ATOM 1149 C C . ASP A 1 149 ? -10.632 -3.654 30.596 1.00 87.62 149 ASP A C 1
ATOM 1151 O O . ASP A 1 149 ? -10.645 -3.993 31.779 1.00 87.62 149 ASP A O 1
ATOM 1155 N N . ASP A 1 150 ? -11.380 -2.655 30.130 1.00 87.38 150 ASP A N 1
ATOM 1156 C CA . ASP A 1 150 ? -12.213 -1.784 30.963 1.00 87.38 150 ASP A CA 1
ATOM 1157 C C . ASP A 1 150 ? -13.707 -1.948 30.634 1.00 87.38 150 ASP A C 1
ATOM 1159 O O . ASP A 1 150 ? -14.071 -2.302 29.511 1.00 87.38 150 ASP A O 1
ATOM 1163 N N . PRO A 1 151 ? -14.624 -1.687 31.580 1.00 87.31 151 PRO A N 1
ATOM 1164 C CA . PRO A 1 151 ? -16.059 -1.756 31.316 1.00 87.31 151 PRO A CA 1
ATOM 1165 C C . PRO A 1 151 ? -16.549 -0.622 30.398 1.00 87.31 151 PRO A C 1
ATOM 1167 O O . PRO A 1 151 ? -16.110 0.521 30.503 1.00 87.31 151 PRO A O 1
ATOM 1170 N N . ILE A 1 152 ? -17.548 -0.918 29.560 1.00 87.94 152 ILE A N 1
ATOM 1171 C CA . ILE A 1 152 ? -18.329 0.081 28.805 1.00 87.94 152 ILE A CA 1
ATOM 1172 C C . ILE A 1 152 ? -19.622 0.364 29.572 1.00 87.94 152 ILE A C 1
ATOM 1174 O O . ILE A 1 152 ? -20.293 -0.576 30.000 1.00 87.94 152 ILE A O 1
ATOM 1178 N N . THR A 1 153 ? -20.012 1.632 29.708 1.00 84.38 153 THR A N 1
ATOM 1179 C CA . THR A 1 153 ? -21.220 2.072 30.434 1.00 84.38 153 THR A CA 1
ATOM 1180 C C . THR A 1 153 ? -22.177 2.875 29.543 1.00 84.38 153 THR A C 1
ATOM 1182 O O . THR A 1 153 ? -21.777 3.396 28.506 1.00 84.38 153 THR A O 1
ATOM 1185 N N . PHE A 1 154 ? -23.446 3.027 29.949 1.00 73.81 154 PHE A N 1
ATOM 1186 C CA . PHE A 1 154 ? -24.478 3.816 29.234 1.00 73.81 154 PHE A CA 1
ATOM 1187 C C . PHE A 1 154 ? -24.252 5.348 29.224 1.00 73.81 154 PHE A C 1
ATOM 1189 O O . PHE A 1 154 ? -25.132 6.112 28.829 1.00 73.81 154 PHE A O 1
ATOM 1196 N N . GLY A 1 155 ? -23.095 5.824 29.679 1.00 68.50 155 GLY A N 1
ATOM 1197 C CA . GLY A 1 155 ? -22.769 7.242 29.771 1.00 68.50 155 GLY A CA 1
ATOM 1198 C C . GLY A 1 155 ? -21.517 7.485 30.616 1.00 68.50 155 GLY A C 1
ATOM 1199 O O . GLY A 1 155 ? -20.919 6.529 31.116 1.00 68.50 155 GLY A O 1
ATOM 1200 N N . PRO A 1 156 ? -21.134 8.755 30.837 1.00 63.69 156 PRO A N 1
ATOM 1201 C CA . PRO A 1 156 ? -19.882 9.121 31.510 1.00 63.69 156 PRO A CA 1
ATOM 1202 C C . PRO A 1 156 ? -19.856 8.787 33.013 1.00 63.69 156 PRO A C 1
ATOM 1204 O O . PRO A 1 156 ? -18.820 8.915 33.660 1.00 63.69 156 PRO A O 1
ATOM 1207 N N . GLY A 1 157 ? -20.989 8.378 33.593 1.00 60.41 157 GLY A N 1
ATOM 1208 C CA . GLY A 1 157 ? -21.075 7.935 34.980 1.00 60.41 157 GLY A CA 1
ATOM 1209 C C . GLY A 1 157 ? -20.772 6.444 35.124 1.00 60.41 157 GLY A C 1
ATOM 1210 O O . GLY A 1 157 ? -21.504 5.610 34.595 1.00 60.41 157 GLY A O 1
ATOM 1211 N N . ILE A 1 158 ? -19.771 6.104 35.940 1.00 55.81 158 ILE A N 1
ATOM 1212 C CA . ILE A 1 158 ? -19.416 4.716 36.309 1.00 55.81 158 ILE A CA 1
ATOM 1213 C C . ILE A 1 158 ? -20.544 3.952 37.036 1.00 55.81 158 ILE A C 1
ATOM 1215 O O . ILE A 1 158 ? -20.449 2.747 37.247 1.00 55.81 158 ILE A O 1
ATOM 1219 N N . THR A 1 159 ? -21.620 4.639 37.427 1.00 57.59 159 THR A N 1
ATOM 1220 C CA . THR A 1 159 ? -22.782 4.086 38.139 1.00 57.59 159 THR A CA 1
ATOM 1221 C C . THR A 1 159 ? -23.953 3.703 37.226 1.00 57.59 159 THR A C 1
ATOM 1223 O O . THR A 1 159 ? -24.923 3.128 37.712 1.00 57.59 159 THR A O 1
ATOM 1226 N N . LEU A 1 160 ? -23.888 3.986 35.917 1.00 61.31 160 LEU A N 1
ATOM 1227 C CA . LEU A 1 160 ? -25.006 3.815 34.969 1.00 61.31 160 LEU A CA 1
ATOM 1228 C C . LEU A 1 160 ? -25.147 2.393 34.384 1.00 61.31 160 LEU A C 1
ATOM 1230 O O . LEU A 1 160 ? -25.904 2.185 33.439 1.00 61.31 160 LEU A O 1
ATOM 1234 N N . GLY A 1 161 ? -24.461 1.408 34.968 1.00 75.19 161 GLY A N 1
ATOM 1235 C CA . GLY A 1 161 ? -24.515 0.006 34.551 1.00 75.19 161 GLY A CA 1
ATOM 1236 C C . GLY A 1 161 ? -23.564 -0.322 33.396 1.00 75.19 161 GLY A C 1
ATOM 1237 O O . GLY A 1 161 ? -23.364 0.474 32.478 1.00 75.19 161 GLY A O 1
ATOM 1238 N N . VAL A 1 162 ? -22.957 -1.508 33.471 1.00 84.88 162 VAL A N 1
ATOM 1239 C CA . VAL A 1 162 ? -21.996 -2.023 32.485 1.00 84.88 162 VAL A CA 1
ATOM 1240 C C . VAL A 1 162 ? -22.748 -2.714 31.350 1.00 84.88 162 VAL A C 1
ATOM 1242 O O . VAL A 1 162 ? -23.541 -3.614 31.612 1.00 84.88 162 VAL A O 1
ATOM 1245 N N . ILE A 1 163 ? -22.476 -2.330 30.103 1.00 88.00 163 ILE A N 1
ATOM 1246 C CA . ILE A 1 163 ? -23.111 -2.873 28.885 1.00 88.00 163 ILE A CA 1
ATOM 1247 C C . ILE A 1 163 ? -22.180 -3.750 28.051 1.00 88.00 163 ILE A C 1
ATOM 1249 O O . ILE A 1 163 ? -22.590 -4.330 27.042 1.00 88.00 163 ILE A O 1
ATOM 1253 N N . GLY A 1 164 ? -20.916 -3.818 28.451 1.00 91.75 164 GLY A N 1
ATOM 1254 C CA . GLY A 1 164 ? -19.869 -4.416 27.653 1.00 91.75 164 GLY A CA 1
ATOM 1255 C C . GLY A 1 164 ? -18.489 -4.176 28.235 1.00 91.75 164 GLY A C 1
ATOM 1256 O O . GLY A 1 164 ? -18.346 -3.693 29.359 1.00 91.75 164 GLY A O 1
ATOM 1257 N N . ASN A 1 165 ? -17.479 -4.493 27.443 1.00 91.81 165 ASN A N 1
ATOM 1258 C CA . ASN A 1 165 ? -16.077 -4.316 27.775 1.00 91.81 165 ASN A CA 1
ATOM 1259 C C . ASN A 1 165 ? -15.312 -3.760 26.569 1.00 91.81 165 ASN A C 1
ATOM 1261 O O . ASN A 1 165 ? -15.527 -4.176 25.430 1.00 91.81 165 ASN A O 1
ATOM 1265 N N . ALA A 1 166 ? -14.444 -2.793 26.835 1.00 91.44 166 ALA A N 1
ATOM 1266 C CA . ALA A 1 166 ? -13.492 -2.236 25.898 1.00 91.44 166 ALA A CA 1
ATOM 1267 C C . ALA A 1 166 ? -12.166 -2.969 26.089 1.00 91.44 166 ALA A C 1
ATOM 1269 O O . ALA A 1 166 ? -11.602 -2.968 27.183 1.00 91.44 166 ALA A O 1
ATOM 1270 N N . GLN A 1 167 ? -11.683 -3.606 25.028 1.00 92.50 167 GLN A N 1
ATOM 1271 C CA . GLN A 1 167 ? -10.446 -4.376 25.042 1.00 92.50 167 GLN A CA 1
ATOM 1272 C C . GLN A 1 167 ? -9.520 -3.917 23.937 1.00 92.50 167 GLN A C 1
ATOM 1274 O O . GLN A 1 167 ? -9.939 -3.759 22.792 1.00 92.50 167 GLN A O 1
ATOM 1279 N N . GLY A 1 168 ? -8.243 -3.743 24.243 1.00 89.75 168 GLY A N 1
ATOM 1280 C CA . GLY A 1 168 ? -7.319 -3.270 23.230 1.00 89.75 168 GLY A CA 1
ATOM 1281 C C . GLY A 1 168 ? -5.993 -2.797 23.778 1.00 89.75 168 GLY A C 1
ATOM 1282 O O . GLY A 1 168 ? -5.515 -3.267 24.810 1.00 89.75 168 GLY A O 1
ATOM 1283 N N . LEU A 1 169 ? -5.380 -1.881 23.043 1.00 83.50 169 LEU A N 1
ATOM 1284 C CA . LEU A 1 169 ? -4.129 -1.258 23.427 1.00 83.50 169 LEU A CA 1
ATOM 1285 C C . LEU A 1 169 ? -4.010 0.134 22.828 1.00 83.50 169 LEU A C 1
ATOM 1287 O O . LEU A 1 169 ? -4.514 0.408 21.737 1.00 83.50 169 LEU A O 1
ATOM 1291 N N . TRP A 1 170 ? -3.257 0.984 23.505 1.00 83.06 170 TRP A N 1
ATOM 1292 C CA . TRP A 1 170 ? -2.796 2.238 22.935 1.00 83.06 170 TRP A CA 1
ATOM 1293 C C . TRP A 1 170 ? -1.314 2.444 23.215 1.00 83.06 170 TRP A C 1
ATOM 1295 O O . TRP A 1 170 ? -0.774 1.976 24.218 1.00 83.06 170 TRP A O 1
ATOM 1305 N N . ALA A 1 171 ? -0.658 3.145 22.298 1.00 80.88 171 ALA A N 1
ATOM 1306 C CA . ALA A 1 171 ? 0.718 3.586 22.445 1.00 80.88 171 ALA A CA 1
ATOM 1307 C C . ALA A 1 171 ? 0.782 5.113 22.402 1.00 80.88 171 ALA A C 1
ATOM 1309 O O . ALA A 1 171 ? 0.184 5.734 21.520 1.00 80.88 171 ALA A O 1
ATOM 1310 N N . SER A 1 172 ? 1.527 5.706 23.331 1.00 75.38 172 SER A N 1
ATOM 1311 C CA . SER A 1 172 ? 1.898 7.118 23.278 1.00 75.38 172 SER A CA 1
ATOM 1312 C C . SER A 1 172 ? 2.899 7.345 22.145 1.00 75.38 172 SER A C 1
ATOM 1314 O O . SER A 1 172 ? 3.943 6.695 22.072 1.00 75.38 172 SER A O 1
ATOM 1316 N N . THR A 1 173 ? 2.563 8.247 21.230 1.00 75.19 173 THR A N 1
ATOM 1317 C CA . THR A 1 173 ? 3.334 8.565 20.024 1.00 75.19 173 THR A CA 1
ATOM 1318 C C . THR A 1 173 ? 3.297 10.069 19.731 1.00 75.19 173 THR A C 1
ATOM 1320 O O . THR A 1 173 ? 2.595 10.831 20.392 1.00 75.19 173 THR A O 1
ATOM 1323 N N . GLY A 1 174 ? 4.018 10.485 18.685 1.00 70.50 174 GLY A N 1
ATOM 1324 C CA . GLY A 1 174 ? 4.022 11.859 18.184 1.00 70.50 174 GLY A CA 1
ATOM 1325 C C . GLY A 1 174 ? 5.186 12.674 18.742 1.00 70.50 174 GLY A C 1
ATOM 1326 O O . GLY A 1 174 ? 5.303 12.864 19.945 1.00 70.50 174 GLY A O 1
ATOM 1327 N N . GLN A 1 175 ? 6.068 13.138 17.851 1.00 67.31 175 GLN A N 1
ATOM 1328 C CA . GLN A 1 175 ? 7.276 13.888 18.2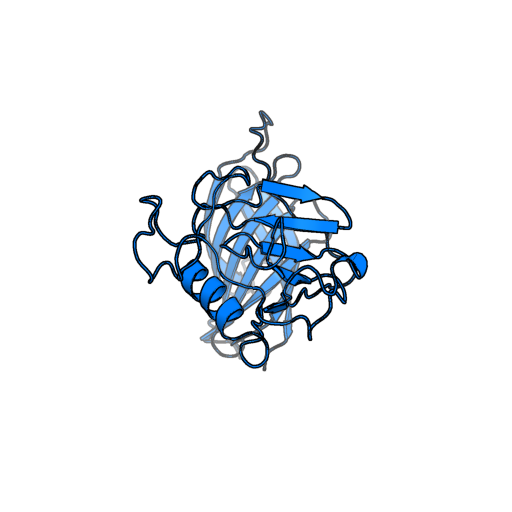28 1.00 67.31 175 GLN A CA 1
ATOM 1329 C C . GLN A 1 175 ? 6.974 15.329 18.669 1.00 67.31 175 GLN A C 1
ATOM 1331 O O . GLN A 1 175 ? 7.697 15.868 19.506 1.00 67.31 175 GLN A O 1
ATOM 1336 N N . ASP A 1 176 ? 5.901 15.913 18.125 1.00 71.00 176 ASP A N 1
ATOM 1337 C CA . ASP A 1 176 ? 5.509 17.311 18.351 1.00 71.00 176 ASP A CA 1
ATOM 1338 C C . ASP A 1 176 ? 4.219 17.442 19.177 1.00 71.00 176 ASP A C 1
ATOM 1340 O O . ASP A 1 176 ? 4.060 18.379 19.956 1.00 71.00 176 ASP A O 1
ATOM 1344 N N . VAL A 1 177 ? 3.283 16.501 19.004 1.00 75.31 177 VAL A N 1
ATOM 1345 C CA . VAL A 1 177 ? 1.962 16.496 19.645 1.00 75.31 177 VAL A CA 1
ATOM 1346 C C . VAL A 1 177 ? 1.698 15.113 20.219 1.00 75.31 177 VAL A C 1
ATOM 1348 O O . VAL A 1 177 ? 1.745 14.123 19.483 1.00 75.31 177 VAL A O 1
ATOM 1351 N N . LEU A 1 178 ? 1.379 15.050 21.514 1.00 77.38 178 LEU A N 1
ATOM 1352 C CA . LEU A 1 178 ? 1.031 13.802 22.187 1.00 77.38 178 LEU A CA 1
ATOM 1353 C C . LEU A 1 178 ? -0.189 13.163 21.509 1.00 77.38 178 LEU A C 1
ATOM 1355 O O . LEU A 1 178 ? -1.305 13.683 21.549 1.00 77.38 178 LEU A O 1
ATOM 1359 N N . THR A 1 179 ? 0.056 12.028 20.868 1.00 83.25 179 THR A N 1
ATOM 1360 C CA . THR A 1 179 ? -0.911 11.306 20.048 1.00 83.25 179 THR A CA 1
ATOM 1361 C C . THR A 1 179 ? -0.955 9.862 20.497 1.00 83.25 179 THR A C 1
ATOM 1363 O O . THR A 1 179 ? 0.075 9.192 20.533 1.00 83.25 179 THR A O 1
ATOM 1366 N N . LEU A 1 180 ? -2.143 9.342 20.776 1.00 84.50 180 LEU A N 1
ATOM 1367 C CA . LEU A 1 180 ? -2.307 7.915 21.017 1.00 84.50 180 LEU A CA 1
ATOM 1368 C C . LEU A 1 180 ? -2.545 7.210 19.682 1.00 84.50 180 LEU A C 1
ATOM 1370 O O . LEU A 1 180 ? -3.416 7.613 18.918 1.00 84.50 180 LEU A O 1
ATOM 1374 N N . VAL A 1 181 ? -1.768 6.176 19.369 1.00 85.88 181 VAL A N 1
ATOM 1375 C CA . VAL A 1 181 ? -2.160 5.203 18.339 1.00 85.88 181 VAL A CA 1
ATOM 1376 C C . VAL A 1 181 ? -2.894 4.094 19.068 1.00 85.88 181 VAL A C 1
ATOM 1378 O O . VAL A 1 181 ? -2.287 3.398 19.882 1.00 85.88 181 VAL A O 1
ATOM 1381 N N . GLU A 1 182 ? -4.188 3.957 18.806 1.00 86.44 182 GLU A N 1
ATOM 1382 C CA . GLU A 1 182 ? -5.072 3.071 19.560 1.00 86.44 182 GLU A CA 1
ATOM 1383 C C . GLU A 1 182 ? -5.705 2.006 18.669 1.00 86.44 182 GLU A C 1
ATOM 1385 O O . GLU A 1 182 ? -6.099 2.275 17.534 1.00 86.44 182 GLU A O 1
ATOM 1390 N N . TYR A 1 183 ? -5.808 0.799 19.220 1.00 91.06 183 TYR A N 1
ATOM 1391 C CA . TYR A 1 183 ? -6.706 -0.257 18.783 1.00 91.06 183 TYR A CA 1
ATOM 1392 C C . TYR A 1 183 ? -7.655 -0.562 19.940 1.00 91.06 183 TYR A C 1
ATOM 1394 O O . TYR A 1 183 ? -7.189 -0.922 21.020 1.00 91.06 183 TYR A O 1
ATOM 1402 N N . MET A 1 184 ? -8.961 -0.457 19.715 1.00 92.12 184 MET A N 1
ATOM 1403 C CA . MET A 1 184 ? -9.987 -0.729 20.727 1.00 92.12 184 MET A CA 1
ATOM 1404 C C . MET A 1 184 ? -11.108 -1.576 20.124 1.00 92.12 184 MET A C 1
ATOM 1406 O O . MET A 1 184 ? -11.650 -1.224 19.079 1.00 92.12 184 MET A O 1
ATOM 1410 N N . ASP A 1 185 ? -11.482 -2.672 20.779 1.00 94.12 185 ASP A N 1
ATOM 1411 C CA . ASP A 1 185 ? -12.680 -3.465 20.490 1.00 94.12 185 ASP A CA 1
ATOM 1412 C C . ASP A 1 185 ? -13.704 -3.246 21.603 1.00 94.12 185 ASP A C 1
ATOM 1414 O O . ASP A 1 185 ? -13.452 -3.543 22.769 1.00 94.12 185 ASP A O 1
ATOM 1418 N N . PHE A 1 186 ? -14.866 -2.721 21.235 1.00 95.25 186 PHE A N 1
ATOM 1419 C CA . PHE A 1 186 ? -15.987 -2.504 22.137 1.00 95.25 186 PHE A CA 1
ATOM 1420 C C . PHE A 1 186 ? -16.953 -3.678 22.014 1.00 95.25 186 PHE A C 1
ATOM 1422 O O . PHE A 1 186 ? -17.750 -3.735 21.075 1.00 95.25 186 PHE A O 1
ATOM 1429 N N . GLY A 1 187 ? -16.853 -4.639 22.931 1.00 94.62 187 GLY A N 1
ATOM 1430 C CA . GLY A 1 187 ? -17.711 -5.819 22.991 1.00 94.62 187 GLY A CA 1
ATOM 1431 C C . GLY A 1 187 ? -18.969 -5.558 23.808 1.00 94.62 187 GLY A C 1
ATOM 1432 O O . GLY A 1 187 ? -18.884 -5.166 24.967 1.00 94.62 187 GLY A O 1
ATOM 1433 N N . PHE A 1 188 ? -20.143 -5.808 23.231 1.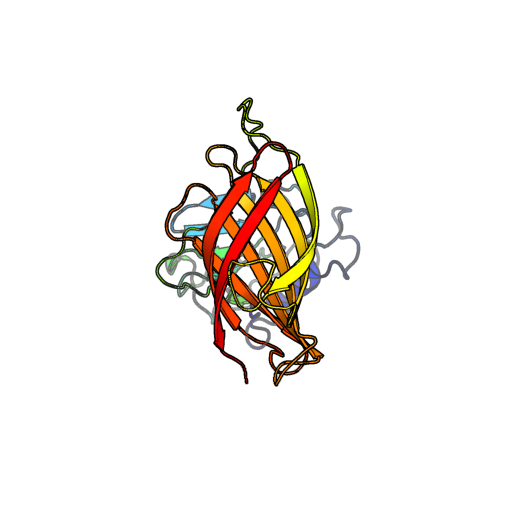00 95.00 188 PHE A N 1
ATOM 1434 C CA . PHE A 1 188 ? -21.422 -5.649 23.923 1.00 95.00 188 PHE A CA 1
ATOM 1435 C C . PHE A 1 188 ? -21.873 -6.981 24.523 1.00 95.00 188 PHE A C 1
ATOM 1437 O O . PHE A 1 188 ? -21.946 -7.998 23.829 1.00 95.00 188 PHE A O 1
ATOM 1444 N N . THR A 1 189 ? -22.218 -6.973 25.808 1.00 93.25 189 THR A N 1
ATOM 1445 C CA . THR A 1 189 ? -22.645 -8.169 26.560 1.00 93.25 189 THR A CA 1
ATOM 1446 C C . THR A 1 189 ? -24.111 -8.112 26.984 1.00 93.25 189 THR A C 1
ATOM 1448 O O . THR A 1 189 ? -24.634 -9.058 27.573 1.00 93.25 189 THR A O 1
ATOM 1451 N N . GLN A 1 190 ? -24.797 -7.009 26.676 1.00 87.25 190 GLN A N 1
ATOM 1452 C CA . GLN A 1 190 ? -26.194 -6.772 27.030 1.00 87.25 190 GLN A CA 1
ATOM 1453 C C . GLN A 1 190 ? -26.977 -6.139 25.874 1.00 87.25 190 GLN A C 1
ATOM 1455 O O . GLN A 1 190 ? -26.410 -5.650 24.896 1.00 87.25 190 GLN A O 1
ATOM 1460 N N 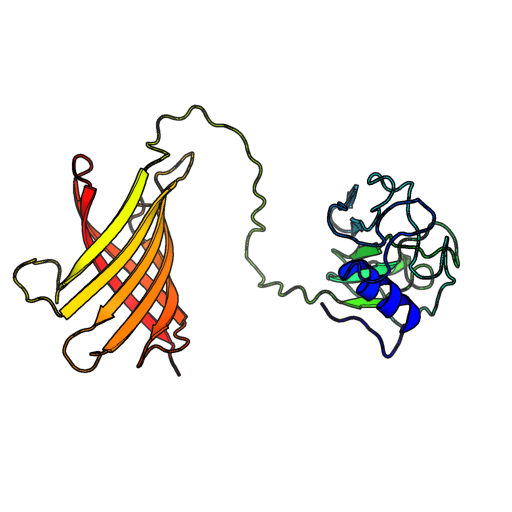. GLY A 1 191 ? -28.306 -6.147 26.002 1.00 88.69 191 GLY A N 1
ATOM 1461 C CA . GLY A 1 191 ? -29.219 -5.519 25.048 1.00 88.69 191 GLY A CA 1
ATOM 1462 C C . GLY A 1 191 ? -29.212 -6.164 23.661 1.00 88.69 191 GLY A C 1
ATOM 1463 O O . GLY A 1 191 ? -28.784 -7.303 23.473 1.00 88.69 191 GLY A O 1
ATOM 1464 N N . GLU A 1 192 ? -29.697 -5.423 22.665 1.00 89.75 192 GLU A N 1
ATOM 1465 C CA . GLU A 1 192 ? -29.840 -5.924 21.292 1.00 89.75 192 GLU A CA 1
ATOM 1466 C C . GLU A 1 192 ? -28.506 -6.199 20.591 1.00 89.75 192 GLU A C 1
ATOM 1468 O O . GLU A 1 192 ? -28.475 -6.921 19.593 1.00 89.75 192 GLU A O 1
ATOM 1473 N N . LEU A 1 193 ? -27.413 -5.618 21.082 1.00 90.00 193 LEU A N 1
ATOM 1474 C CA . LEU A 1 193 ? -26.077 -5.779 20.513 1.00 90.00 193 LEU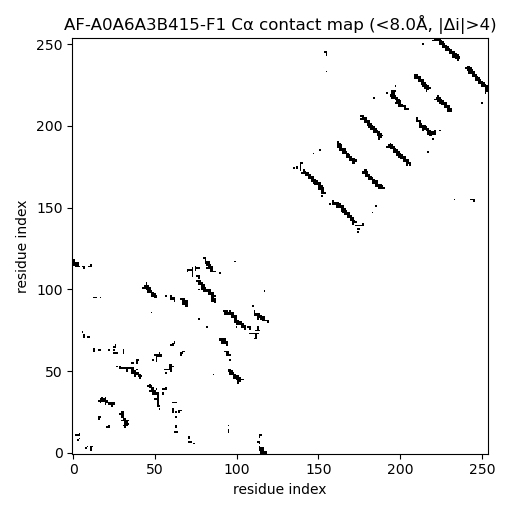 A CA 1
ATOM 1475 C C . LEU A 1 193 ? -25.286 -6.917 21.168 1.00 90.00 193 LEU A C 1
ATOM 1477 O O . LEU A 1 193 ? -24.164 -7.176 20.739 1.00 90.00 193 LEU A O 1
ATOM 1481 N N . ASN A 1 194 ? -25.858 -7.614 22.158 1.00 94.88 194 ASN A N 1
ATOM 1482 C CA . ASN A 1 194 ? -25.189 -8.692 22.882 1.00 94.88 194 ASN A CA 1
ATOM 1483 C C . ASN A 1 194 ? -24.516 -9.704 21.931 1.00 94.88 194 ASN A C 1
ATOM 1485 O O . ASN A 1 194 ? -25.133 -10.208 20.989 1.00 94.88 194 ASN A O 1
ATOM 1489 N N . GLY A 1 195 ? -23.235 -9.982 22.178 1.00 93.19 195 GLY A N 1
ATOM 1490 C CA . GLY A 1 195 ? -22.401 -10.880 21.376 1.00 93.19 195 GLY A CA 1
ATOM 1491 C C . GLY A 1 195 ? -21.792 -10.235 20.126 1.00 93.19 195 GLY A C 1
ATOM 1492 O O . GLY A 1 195 ? -21.098 -10.913 19.365 1.00 93.19 195 GLY A O 1
ATOM 1493 N N . SER A 1 196 ? -22.032 -8.943 19.897 1.00 95.69 196 SER A N 1
ATOM 1494 C CA . SER A 1 196 ? -21.415 -8.159 18.820 1.00 95.69 196 SER A CA 1
ATOM 1495 C C . SER A 1 196 ? -20.299 -7.270 19.367 1.00 95.69 196 SER A C 1
ATOM 1497 O O . SER A 1 196 ? -20.262 -6.970 20.560 1.00 95.69 196 SER A O 1
ATOM 1499 N N . SER A 1 197 ? -19.392 -6.833 18.495 1.00 95.38 197 SER A N 1
ATOM 1500 C CA . SER A 1 197 ? -18.367 -5.849 18.856 1.00 95.38 197 SER A CA 1
ATOM 1501 C C . SER A 1 197 ? -18.091 -4.876 17.723 1.00 95.38 197 SER A C 1
ATOM 1503 O O . SER A 1 197 ? -18.341 -5.215 16.567 1.00 95.38 197 SER A O 1
ATOM 1505 N N . ILE A 1 198 ? -17.582 -3.691 18.052 1.00 95.44 198 ILE A N 1
ATOM 1506 C CA . ILE A 1 198 ? -17.077 -2.705 17.090 1.00 95.44 198 ILE A CA 1
ATOM 1507 C C . ILE A 1 198 ? -15.588 -2.519 17.346 1.00 95.44 198 ILE A C 1
ATOM 1509 O O . ILE A 1 198 ? -15.191 -2.264 18.479 1.00 95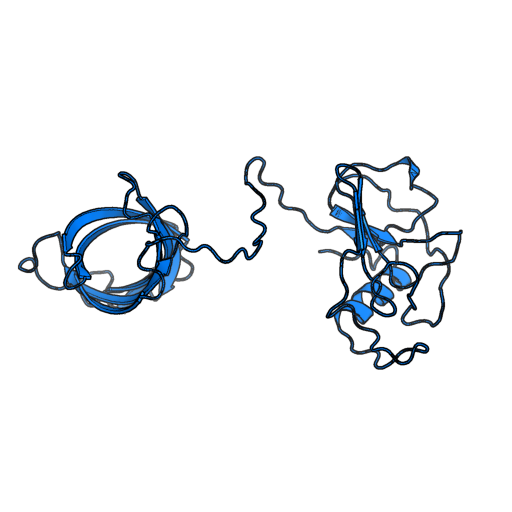.44 198 ILE A O 1
ATOM 1513 N N . SER A 1 199 ? -14.780 -2.603 16.294 1.00 94.06 199 SER A N 1
ATOM 1514 C CA . SER A 1 199 ? -13.330 -2.453 16.381 1.00 94.06 199 SER A CA 1
ATOM 1515 C C . SER A 1 199 ? -12.890 -1.135 15.744 1.00 94.06 199 SER A C 1
ATOM 1517 O O . SER A 1 199 ? -13.254 -0.821 14.606 1.00 94.06 199 SER A O 1
ATOM 1519 N N . MET A 1 200 ? -12.076 -0.376 16.469 1.00 92.69 200 MET A N 1
ATOM 1520 C CA . MET A 1 200 ? -11.529 0.914 16.061 1.00 92.69 200 MET A CA 1
ATOM 1521 C C . MET A 1 200 ? -10.007 0.849 15.999 1.00 92.69 200 MET A C 1
ATOM 1523 O O . MET A 1 200 ? -9.375 0.170 16.810 1.00 92.69 200 MET A O 1
ATOM 1527 N N . LEU A 1 201 ? -9.422 1.540 15.022 1.00 90.12 201 LEU A N 1
ATOM 1528 C CA . LEU A 1 201 ? -7.973 1.631 14.853 1.00 90.12 201 LEU A CA 1
ATOM 1529 C C . LEU A 1 201 ? -7.612 2.966 14.203 1.00 90.12 201 LEU A C 1
ATOM 1531 O O . LEU A 1 201 ? -7.847 3.154 13.008 1.00 90.12 201 LEU A O 1
ATOM 1535 N N . SER A 1 202 ? -7.030 3.892 14.965 1.00 88.88 202 SER A N 1
ATOM 1536 C CA . SER A 1 202 ? -6.606 5.191 14.430 1.00 88.88 202 SER A CA 1
ATOM 1537 C C . SER A 1 202 ? -5.623 5.917 15.351 1.00 88.88 202 SER A C 1
ATOM 1539 O O . SER A 1 202 ? -5.184 5.403 16.380 1.00 88.88 202 SER A O 1
ATOM 1541 N N . LYS A 1 203 ? -5.255 7.131 14.945 1.00 88.12 203 LYS A N 1
ATOM 1542 C CA . LYS A 1 203 ? -4.563 8.117 15.770 1.00 88.12 203 LYS A CA 1
ATOM 1543 C C . LYS A 1 203 ? -5.585 8.977 16.510 1.00 88.12 203 LYS A C 1
ATOM 1545 O O . LYS A 1 203 ? -6.551 9.429 15.908 1.00 88.12 203 LYS A O 1
ATOM 1550 N N . ASN A 1 204 ? -5.310 9.247 17.777 1.00 85.62 204 ASN A N 1
ATOM 1551 C CA . ASN A 1 204 ? -6.107 10.050 18.693 1.00 85.62 204 ASN A CA 1
ATOM 1552 C C . ASN A 1 204 ? -5.198 11.144 19.299 1.00 85.62 204 ASN A C 1
ATOM 1554 O O . ASN A 1 204 ? -4.532 10.915 20.315 1.00 85.62 204 ASN A O 1
ATOM 1558 N N . PRO A 1 205 ? -5.074 12.310 18.639 1.00 86.44 205 PRO A N 1
ATOM 1559 C CA . PRO A 1 205 ? -4.309 13.450 19.145 1.00 86.44 205 PRO A CA 1
ATOM 1560 C C . PRO A 1 205 ? -5.050 14.081 20.331 1.00 86.44 205 PRO A C 1
ATOM 1562 O O . PRO A 1 205 ? -6.018 14.820 20.166 1.00 86.44 205 PRO A O 1
ATOM 1565 N N . ILE A 1 206 ? -4.618 13.780 21.559 1.00 78.06 206 ILE A N 1
ATOM 1566 C CA . ILE A 1 206 ? -5.410 14.075 22.768 1.00 78.06 206 ILE A CA 1
ATOM 1567 C C . ILE A 1 206 ? -5.551 15.572 23.078 1.00 78.06 206 ILE A C 1
ATOM 1569 O O . ILE A 1 206 ? -6.376 15.949 23.907 1.00 78.06 206 ILE A O 1
ATOM 1573 N N . SER A 1 207 ? -4.750 16.420 22.433 1.00 76.50 207 SER A N 1
ATOM 1574 C CA . SER A 1 207 ? -4.834 17.879 22.538 1.00 76.50 207 SER A CA 1
ATOM 1575 C C . SER A 1 207 ? -5.917 18.503 21.650 1.00 76.50 207 SER A C 1
ATOM 1577 O O . SER A 1 207 ? -6.184 19.696 21.782 1.00 76.50 207 SER A O 1
ATOM 1579 N N . GLU A 1 208 ? -6.512 17.750 20.722 1.00 80.00 208 GLU A N 1
ATOM 1580 C CA . GLU A 1 208 ? -7.529 18.268 19.803 1.00 80.00 208 GLU A CA 1
ATOM 1581 C C . GLU A 1 208 ? -8.932 18.261 20.430 1.00 80.00 208 GLU A C 1
ATOM 1583 O O . GLU A 1 208 ? -9.307 17.358 21.178 1.00 80.00 208 GLU A O 1
ATOM 1588 N N . THR A 1 209 ? -9.733 19.284 20.115 1.00 72.06 209 THR A N 1
ATOM 1589 C CA . THR A 1 209 ? -11.097 19.446 20.650 1.00 72.06 209 THR A CA 1
ATOM 1590 C C . THR A 1 209 ? -12.134 18.590 19.928 1.00 72.06 209 THR A C 1
ATOM 1592 O O . THR A 1 209 ? -13.145 18.229 20.524 1.00 72.06 209 THR A O 1
ATOM 1595 N N . THR A 1 210 ? -11.892 18.266 18.657 1.00 72.38 210 THR A N 1
ATOM 1596 C CA . THR A 1 210 ? -12.700 17.346 17.847 1.00 72.38 210 THR A CA 1
ATOM 1597 C C . THR A 1 210 ? -11.777 16.236 17.391 1.00 72.38 210 THR A C 1
ATOM 1599 O O . THR A 1 210 ? -10.790 16.513 16.719 1.00 72.38 210 THR A O 1
ATOM 1602 N N . ARG A 1 211 ? -12.060 15.000 17.799 1.00 87.19 211 ARG A N 1
ATOM 1603 C CA . ARG A 1 211 ? -11.191 13.849 17.541 1.00 87.19 211 ARG A CA 1
ATOM 1604 C C . ARG A 1 211 ? -12.011 12.754 16.908 1.00 87.19 211 ARG A C 1
ATOM 1606 O O . ARG A 1 211 ? -13.071 12.415 17.426 1.00 87.19 211 ARG A O 1
ATOM 1613 N N . GLU A 1 212 ? -11.497 12.212 15.819 1.00 90.75 212 GLU A N 1
ATOM 1614 C CA . GLU A 1 212 ? -12.143 11.154 15.060 1.00 90.75 212 GLU A CA 1
ATOM 1615 C C . GLU A 1 212 ? -11.229 9.932 15.000 1.00 90.75 212 GLU A C 1
ATOM 1617 O O . GLU A 1 212 ? -10.034 10.046 14.713 1.00 90.75 212 GLU A O 1
ATOM 1622 N N . VAL A 1 213 ? -11.798 8.752 15.236 1.00 91.44 213 VAL A N 1
ATOM 1623 C CA . VAL A 1 213 ? -11.107 7.477 15.031 1.00 91.44 213 VAL A CA 1
ATOM 1624 C C . VAL A 1 213 ? -11.894 6.581 14.093 1.00 91.44 213 VAL A C 1
ATOM 1626 O O . VAL A 1 213 ? -13.121 6.545 14.120 1.00 91.44 213 VAL A O 1
ATOM 1629 N N . ALA A 1 214 ? -11.182 5.852 13.238 1.00 92.88 214 ALA A N 1
ATOM 1630 C CA . ALA A 1 214 ? -11.795 4.986 12.249 1.00 92.88 214 ALA A CA 1
ATOM 1631 C C . ALA A 1 214 ? -12.382 3.729 12.900 1.00 92.88 214 ALA A C 1
ATOM 1633 O O . ALA A 1 214 ? -11.688 3.009 13.624 1.00 92.88 214 ALA A O 1
ATOM 1634 N N . VAL A 1 215 ? -13.632 3.422 12.555 1.00 93.44 215 VAL A N 1
ATOM 1635 C CA . VAL A 1 215 ? -14.208 2.090 12.742 1.00 93.44 215 VAL A CA 1
ATOM 1636 C C . VAL A 1 215 ? -13.742 1.229 11.577 1.00 93.44 215 VAL A C 1
ATOM 1638 O O . VAL A 1 215 ? -14.055 1.504 10.417 1.00 93.44 215 VAL A O 1
ATOM 1641 N N . VAL A 1 216 ? -12.981 0.186 11.894 1.00 91.31 216 VAL A N 1
ATOM 1642 C CA . VAL A 1 216 ? -12.324 -0.684 10.906 1.00 91.31 216 VAL A CA 1
ATOM 1643 C C . VAL A 1 216 ? -12.938 -2.079 10.834 1.00 91.31 216 VAL A C 1
ATOM 1645 O O . VAL A 1 216 ? -12.518 -2.897 10.014 1.00 91.31 216 VAL A O 1
ATOM 1648 N N . GLY A 1 217 ? -13.912 -2.376 11.692 1.00 91.94 217 GLY A N 1
ATOM 1649 C CA . GLY A 1 217 ? -14.598 -3.656 11.674 1.00 91.94 217 GLY A CA 1
ATOM 1650 C C . GLY A 1 217 ? -15.461 -3.901 12.899 1.00 91.94 217 GLY A C 1
ATOM 1651 O O . GLY A 1 217 ? -15.824 -2.990 13.642 1.00 91.94 217 GLY A O 1
ATOM 1652 N N . GLY A 1 218 ? -15.787 -5.173 13.092 1.00 91.56 218 GLY A N 1
ATOM 1653 C CA . GLY A 1 218 ? -16.598 -5.637 14.200 1.00 91.56 218 GLY A CA 1
ATOM 1654 C C . GLY A 1 218 ? -16.996 -7.100 14.052 1.00 91.56 218 GLY A C 1
ATOM 1655 O O . GLY A 1 218 ? -16.731 -7.755 13.034 1.00 91.56 218 GLY A O 1
ATOM 1656 N N . ARG A 1 219 ? -17.650 -7.626 15.086 1.00 93.44 219 ARG A N 1
ATOM 1657 C CA . ARG A 1 219 ? -18.195 -8.990 15.135 1.00 93.44 219 ARG A CA 1
ATOM 1658 C C . ARG A 1 219 ? -19.707 -8.970 15.318 1.00 93.44 219 ARG A C 1
ATOM 1660 O O . ARG A 1 219 ? -20.297 -7.956 15.681 1.00 93.44 219 ARG A O 1
ATOM 1667 N N . GLY A 1 220 ? -20.336 -10.119 15.075 1.00 92.88 220 GLY A N 1
ATOM 1668 C CA . GLY A 1 220 ? -21.786 -10.267 15.193 1.00 92.88 220 GLY A CA 1
ATOM 1669 C C . GLY A 1 220 ? -22.510 -9.363 14.199 1.00 92.88 220 GLY A C 1
ATOM 1670 O O . GLY A 1 220 ? -22.289 -9.479 12.992 1.00 92.88 220 GLY A O 1
ATOM 1671 N N . LYS A 1 221 ? -23.342 -8.457 14.715 1.00 9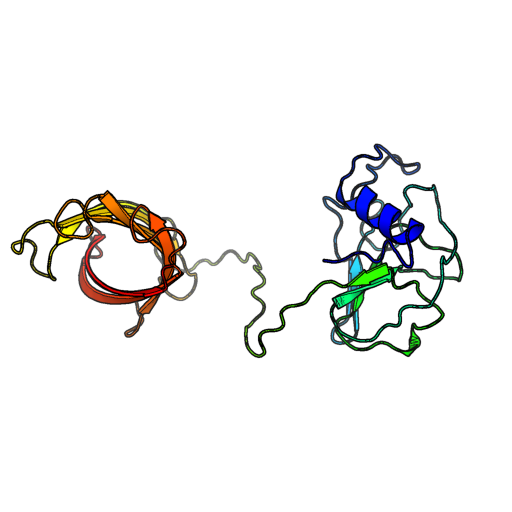0.81 221 LYS A N 1
ATOM 1672 C CA . LYS A 1 221 ? -24.126 -7.498 13.922 1.00 90.81 221 LYS A CA 1
ATOM 1673 C C . LYS A 1 221 ? -23.280 -6.466 13.169 1.00 90.81 221 LYS A C 1
ATOM 1675 O O . LYS A 1 221 ? -23.763 -5.895 12.204 1.00 90.81 221 LYS A O 1
ATOM 1680 N N . PHE A 1 222 ? -22.022 -6.267 13.561 1.00 92.81 222 PHE A N 1
ATOM 1681 C CA . PHE A 1 222 ? -21.113 -5.291 12.945 1.00 92.81 222 PHE A CA 1
ATOM 1682 C C . PHE A 1 222 ? -20.051 -5.944 12.051 1.00 92.81 222 PHE A C 1
ATOM 1684 O O . PHE A 1 222 ? -18.947 -5.425 11.880 1.00 92.81 222 PHE A O 1
ATOM 1691 N N . ARG A 1 223 ? -20.345 -7.121 11.486 1.00 87.94 223 ARG A N 1
ATOM 1692 C CA . ARG A 1 223 ? -19.415 -7.793 10.575 1.00 87.94 223 ARG A CA 1
ATOM 1693 C C . ARG A 1 223 ? -19.148 -6.900 9.357 1.00 87.94 223 ARG A C 1
ATOM 1695 O O . ARG A 1 223 ? -20.082 -6.466 8.696 1.00 87.94 223 ARG A O 1
ATOM 1702 N N . MET A 1 224 ? -17.869 -6.675 9.050 1.00 84.69 224 MET A N 1
ATOM 1703 C CA . MET A 1 224 ? -17.419 -5.767 7.979 1.00 84.69 224 MET A CA 1
ATOM 1704 C C . MET A 1 224 ? -17.858 -4.303 8.159 1.00 84.69 224 MET A C 1
ATOM 1706 O O . MET A 1 224 ? -17.883 -3.564 7.176 1.00 84.69 224 MET A O 1
ATOM 1710 N N . ALA A 1 225 ? -18.204 -3.877 9.380 1.00 85.69 225 ALA A N 1
ATOM 1711 C CA . ALA A 1 225 ? -18.574 -2.489 9.629 1.00 85.69 225 ALA A CA 1
ATOM 1712 C C . ALA A 1 225 ? -17.425 -1.532 9.279 1.00 85.69 225 ALA A C 1
ATOM 1714 O O . ALA A 1 225 ? -16.255 -1.813 9.544 1.00 85.69 225 ALA A O 1
ATOM 1715 N N . GLN A 1 226 ? -17.778 -0.393 8.693 1.00 91.31 226 GLN A N 1
ATOM 1716 C CA . GLN A 1 226 ? -16.874 0.719 8.411 1.00 91.31 226 GLN A CA 1
ATOM 1717 C C . GLN A 1 226 ? -17.509 2.009 8.917 1.00 91.31 226 GLN A C 1
ATOM 1719 O O . GLN A 1 226 ? -18.732 2.127 8.940 1.00 91.31 226 GLN A O 1
ATOM 1724 N N . GLY A 1 227 ? -16.705 2.990 9.305 1.00 92.50 227 GLY A N 1
ATOM 1725 C CA . GLY A 1 227 ? -17.226 4.270 9.771 1.00 92.50 227 GLY A CA 1
ATOM 1726 C C . GLY A 1 227 ? -16.220 5.014 10.627 1.00 92.50 227 GLY A C 1
ATOM 1727 O O . GLY A 1 227 ? -15.011 4.851 10.455 1.00 92.50 227 GLY A O 1
ATOM 1728 N N . PHE A 1 228 ? -16.724 5.805 11.564 1.00 93.75 228 PHE A N 1
ATOM 1729 C CA . PHE A 1 228 ? -15.906 6.620 12.450 1.00 93.75 228 PHE A CA 1
ATOM 1730 C C . PHE A 1 228 ? -16.569 6.788 13.819 1.00 93.75 228 PHE A C 1
ATOM 1732 O O . PHE A 1 228 ? -17.777 6.597 13.971 1.00 93.75 228 PHE A O 1
ATOM 1739 N N . ALA A 1 229 ? -15.771 7.141 14.820 1.00 92.50 229 ALA A N 1
ATOM 1740 C CA . ALA A 1 229 ? -16.243 7.549 16.130 1.00 92.50 229 ALA A CA 1
ATOM 1741 C C . ALA A 1 229 ? -15.667 8.914 16.496 1.00 92.50 229 ALA A C 1
ATOM 1743 O O . ALA A 1 229 ? -14.460 9.132 16.381 1.00 92.50 229 ALA A O 1
ATOM 1744 N N . GLU A 1 230 ? -16.527 9.806 16.971 1.00 92.31 230 GLU A N 1
ATOM 1745 C CA . GLU A 1 230 ? -16.114 11.078 17.554 1.00 92.31 230 GLU A CA 1
ATOM 1746 C C . GLU A 1 230 ? -15.855 10.888 19.048 1.00 92.31 230 GLU A C 1
ATOM 1748 O O . GLU A 1 230 ? -16.694 10.339 19.770 1.00 92.31 230 GLU A O 1
ATOM 1753 N N . ILE A 1 231 ? -14.691 11.335 19.519 1.00 89.44 231 ILE A N 1
ATOM 1754 C CA . ILE A 1 231 ? -14.230 11.076 20.883 1.00 89.44 231 ILE A CA 1
ATOM 1755 C C . ILE A 1 231 ? -14.296 12.335 21.744 1.00 89.44 231 ILE A C 1
ATOM 1757 O O . ILE A 1 231 ? -13.573 13.315 21.519 1.00 89.44 231 ILE A O 1
ATOM 1761 N N . LYS A 1 232 ? -15.031 12.252 22.853 1.00 85.00 232 LYS A N 1
ATOM 1762 C CA . LYS A 1 232 ? -15.086 13.292 23.883 1.00 85.00 232 LYS A CA 1
ATOM 1763 C C . LYS A 1 232 ? -14.501 12.796 25.203 1.00 85.00 232 LYS A C 1
ATOM 1765 O O . LYS A 1 232 ? -15.010 11.865 25.815 1.00 85.00 232 LYS A O 1
ATOM 1770 N N . THR A 1 233 ? -13.431 13.441 25.665 1.00 83.62 233 THR A N 1
ATOM 1771 C CA . THR A 1 233 ? -12.834 13.149 26.977 1.00 83.62 233 THR A CA 1
ATOM 1772 C C . THR A 1 233 ? -13.463 14.054 28.028 1.00 83.62 233 THR A C 1
ATOM 1774 O O . THR A 1 233 ? -13.348 15.274 27.947 1.00 83.62 233 THR A O 1
ATOM 1777 N N . TYR A 1 234 ? -14.108 13.457 29.026 1.00 81.56 234 TYR A N 1
ATOM 1778 C CA . TYR A 1 234 ? -14.674 14.169 30.176 1.00 81.56 234 TYR A CA 1
ATOM 1779 C C . TYR A 1 234 ? -13.670 14.307 31.321 1.00 81.56 234 TYR A C 1
ATOM 1781 O O . TYR A 1 234 ? -13.718 15.271 32.082 1.00 81.56 234 TYR A O 1
ATOM 1789 N N . PHE A 1 235 ? -12.765 13.338 31.449 1.00 81.69 235 PHE A N 1
ATOM 1790 C CA . PHE A 1 235 ? -11.761 13.293 32.501 1.00 81.69 235 PHE A CA 1
ATOM 1791 C C . PHE A 1 235 ? -10.516 12.573 31.995 1.00 81.69 235 PHE A C 1
ATOM 1793 O O . PHE A 1 235 ? -10.637 11.558 31.312 1.00 81.69 235 PHE A O 1
ATOM 1800 N N . PHE A 1 236 ? -9.337 13.074 32.352 1.00 77.50 236 PHE A N 1
ATOM 1801 C CA . PHE A 1 236 ? -8.077 12.365 32.173 1.00 77.50 236 PHE A CA 1
ATOM 1802 C C . PHE A 1 236 ? -7.103 12.744 33.284 1.00 77.50 236 PHE A C 1
ATOM 1804 O O . PHE A 1 236 ? -6.911 13.926 33.575 1.00 77.50 236 PHE A O 1
ATOM 1811 N N . ASN A 1 237 ? -6.485 11.743 33.901 1.00 72.25 237 ASN A N 1
ATOM 1812 C CA . ASN A 1 237 ? -5.463 11.925 34.916 1.00 72.25 237 ASN A CA 1
ATOM 1813 C C . ASN A 1 237 ? -4.139 11.352 34.410 1.00 72.25 237 ASN A C 1
ATOM 1815 O O . ASN A 1 237 ? -3.961 10.143 34.329 1.00 72.25 237 ASN A O 1
ATOM 1819 N N . LEU A 1 238 ? -3.195 12.244 34.113 1.00 65.31 238 LEU A N 1
ATOM 1820 C CA . LEU A 1 238 ? -1.867 11.898 33.602 1.00 65.31 238 LEU A CA 1
ATOM 1821 C C . LEU A 1 238 ? -1.042 11.029 34.563 1.00 65.31 238 LEU A C 1
ATOM 1823 O O . LEU A 1 238 ? -0.170 10.292 34.119 1.00 65.31 238 LEU A O 1
ATOM 1827 N N . THR A 1 239 ? -1.301 11.099 35.869 1.00 70.88 239 THR A N 1
ATOM 1828 C CA . THR A 1 239 ? -0.507 10.399 36.887 1.00 70.88 239 THR A CA 1
ATOM 1829 C C . THR A 1 239 ? -0.826 8.908 36.945 1.00 70.88 239 THR A C 1
ATOM 1831 O O . THR A 1 239 ? 0.058 8.103 37.218 1.00 70.88 239 THR A O 1
ATOM 1834 N N . ASN A 1 240 ? -2.082 8.526 36.707 1.00 71.44 240 ASN A N 1
ATOM 1835 C CA . ASN A 1 240 ? -2.523 7.127 36.759 1.00 71.44 240 ASN A CA 1
ATOM 1836 C C . ASN A 1 240 ? -3.173 6.638 35.457 1.00 71.44 240 ASN A C 1
ATOM 1838 O O . ASN A 1 240 ? -3.637 5.508 35.403 1.00 71.44 240 ASN A O 1
ATOM 1842 N N . SER A 1 241 ? -3.180 7.471 34.416 1.00 69.06 241 SER A N 1
ATOM 1843 C CA . SER A 1 241 ? -3.779 7.208 33.102 1.00 69.06 241 SER A CA 1
ATOM 1844 C C . SER A 1 241 ? -5.287 6.926 33.112 1.00 69.06 241 SER A C 1
ATOM 1846 O O . SER A 1 241 ? -5.827 6.485 32.100 1.00 69.06 241 SER A O 1
ATOM 1848 N N . ASN A 1 242 ? -5.998 7.223 34.206 1.00 77.50 242 ASN A N 1
ATOM 1849 C CA . ASN A 1 242 ? -7.447 7.047 34.252 1.00 77.50 242 ASN A CA 1
ATOM 1850 C C . ASN A 1 242 ? -8.134 8.077 33.358 1.00 77.50 242 ASN A C 1
ATOM 1852 O O . ASN A 1 242 ? -7.851 9.276 33.454 1.00 77.50 242 ASN A O 1
ATOM 1856 N N . ALA A 1 243 ? -9.093 7.625 32.556 1.00 80.75 243 ALA A N 1
ATOM 1857 C CA . ALA A 1 243 ? -9.861 8.480 31.667 1.00 80.75 243 ALA A CA 1
ATOM 1858 C C . ALA A 1 243 ? -11.356 8.145 31.705 1.00 80.75 243 ALA A C 1
ATOM 1860 O O . ALA A 1 243 ? -11.738 6.996 31.896 1.00 80.75 243 ALA A O 1
ATOM 1861 N N . ILE A 1 244 ? -12.197 9.154 31.475 1.00 83.50 244 ILE A N 1
ATOM 1862 C CA . ILE A 1 244 ? -13.602 8.966 31.098 1.00 83.50 244 ILE A CA 1
ATOM 1863 C C . ILE A 1 244 ? -13.736 9.498 29.681 1.00 83.50 244 ILE A C 1
ATOM 1865 O O . ILE A 1 244 ? -13.576 10.700 29.443 1.00 83.50 244 ILE A O 1
ATOM 1869 N N . VAL A 1 245 ? -14.000 8.587 28.750 1.00 86.44 245 VAL A N 1
ATOM 1870 C CA . VAL A 1 245 ? -14.014 8.863 27.318 1.00 86.44 245 VAL A CA 1
ATOM 1871 C C . VAL A 1 245 ? -15.317 8.349 26.726 1.00 86.44 245 VAL A C 1
ATOM 1873 O O . VAL A 1 245 ? -15.670 7.185 26.887 1.00 86.44 245 VAL A O 1
ATOM 1876 N N . GLU A 1 246 ? -16.034 9.233 26.050 1.00 88.06 246 GLU A N 1
ATOM 1877 C CA . GLU A 1 246 ? -17.242 8.920 25.300 1.00 88.06 246 GLU A CA 1
ATOM 1878 C C . GLU A 1 246 ? -16.906 8.795 23.819 1.00 88.06 246 GLU A C 1
ATOM 1880 O O . GLU A 1 246 ? -16.178 9.625 23.269 1.00 88.06 246 GLU A O 1
ATOM 1885 N N . TYR A 1 247 ? -17.460 7.757 23.197 1.00 89.69 247 TYR A N 1
ATOM 1886 C CA . TYR A 1 247 ? -17.320 7.462 21.779 1.00 89.69 247 TYR A CA 1
ATOM 1887 C C . TYR A 1 247 ? -18.700 7.565 21.134 1.00 89.69 247 TYR A C 1
ATOM 1889 O O . TYR A 1 247 ? -19.572 6.730 21.380 1.00 89.69 247 TYR A O 1
ATOM 1897 N N . ASN A 1 248 ? -18.900 8.588 20.309 1.00 91.25 248 ASN A N 1
ATOM 1898 C CA . ASN A 1 248 ? -20.097 8.727 19.491 1.00 91.25 248 ASN A CA 1
ATOM 1899 C C . ASN A 1 248 ? -19.852 8.044 18.142 1.00 91.25 248 ASN A C 1
ATOM 1901 O O . ASN A 1 248 ? -19.157 8.584 17.282 1.00 91.25 248 ASN A O 1
ATOM 1905 N N . VAL A 1 249 ? -20.359 6.821 17.988 1.00 91.44 249 VAL A N 1
ATOM 1906 C CA . VAL A 1 249 ? -19.979 5.931 16.886 1.00 91.44 249 VAL A CA 1
ATOM 1907 C C . VAL A 1 249 ? -21.004 5.971 15.759 1.00 91.44 249 VAL A C 1
ATOM 1909 O O . VAL A 1 249 ? -22.175 5.656 15.962 1.00 91.44 249 VAL A O 1
ATOM 1912 N N . THR A 1 250 ? -20.537 6.261 14.545 1.00 91.94 250 THR A N 1
ATOM 1913 C CA . THR A 1 250 ? -21.307 6.118 13.307 1.00 91.94 250 THR A CA 1
ATOM 1914 C C . THR A 1 250 ? -20.765 4.942 12.505 1.00 91.94 250 THR A C 1
ATOM 1916 O O . THR A 1 250 ? -19.602 4.933 12.101 1.00 91.94 250 THR A O 1
ATOM 1919 N N . VAL A 1 251 ? -21.615 3.947 12.248 1.00 89.88 251 VAL A N 1
ATOM 1920 C CA . VAL A 1 251 ? -21.250 2.738 11.497 1.00 89.88 251 VAL A CA 1
ATOM 1921 C C . VAL A 1 251 ? -22.122 2.549 10.261 1.00 89.88 251 VAL A C 1
ATOM 1923 O O . VAL A 1 251 ? -23.338 2.713 10.298 1.00 89.88 251 VAL A O 1
ATOM 1926 N N . ILE A 1 252 ? -21.482 2.135 9.174 1.00 82.44 252 ILE A N 1
ATOM 1927 C CA . ILE A 1 252 ? -22.094 1.558 7.982 1.00 82.44 252 ILE A CA 1
ATOM 1928 C C . ILE A 1 252 ? -21.846 0.053 8.072 1.00 82.44 252 ILE A C 1
ATOM 1930 O O . ILE A 1 252 ? -20.696 -0.391 8.078 1.00 82.44 252 ILE A O 1
ATOM 1934 N N . HIS A 1 253 ? -22.912 -0.737 8.171 1.00 75.56 253 HIS A N 1
ATOM 1935 C CA . HIS A 1 253 ? -22.834 -2.195 8.223 1.00 75.56 253 HIS A CA 1
ATOM 1936 C C . HIS A 1 253 ? -23.900 -2.818 7.309 1.00 75.56 253 HIS A C 1
ATOM 1938 O O . HIS A 1 253 ? -24.939 -2.202 7.066 1.00 75.56 253 HIS A O 1
ATOM 1944 N N . TYR A 1 254 ? -23.598 -4.001 6.767 1.00 61.97 254 TYR A N 1
ATOM 1945 C CA . TYR A 1 254 ? -24.414 -4.715 5.774 1.00 61.97 254 TYR A CA 1
ATOM 1946 C C . TYR A 1 254 ? -25.325 -5.765 6.411 1.00 61.97 254 TYR A C 1
ATOM 1948 O O . TYR A 1 254 ? -24.942 -6.312 7.473 1.00 61.97 254 TYR A O 1
#

Secondary structure (DSSP, 8-state):
-EE-TTT-HHHHHHHHHHHHTTT-B-TTSSBS--TT----EEETTTEEEE---SSSSSS---BTTBS-B------S---STTEEEE--SSTT-B-S-EEEESS--GGGTTTS-EEEE------SS--------------S-TT-EEEEEEEEESSS-TTS-EEEEEEEEEEEE-SSS-EEEEEEEEEE-SGGGTT-EEEEEEEEETT-SS-EEEEEEEEGGGTT-EEEEEEEEEEE-TTT--EEEEEEEEEE--

InterPro domains:
  IPR002130 Cyclophilin-type peptidyl-prolyl cis-trans isomerase domain [PF00160] (2-116)
  IPR002130 Cyclophilin-type peptidyl-prolyl cis-trans isomerase domain [PR00153] (3-18)
  IPR002130 Cyclophilin-type peptidyl-prolyl cis-trans isomerase domain [PR00153] (39-51)
  IPR002130 Cyclophilin-type peptidyl-prolyl cis-trans isomerase domain [PR00153] (82-97)
  IPR002130 Cyclophilin-type peptidyl-prolyl cis-trans isomerase domain [PR00153] (97-109)
  IPR002130 Cyclophilin-type peptidyl-prolyl cis-trans isomerase domain [PS50072] (1-116)
  IPR004265 Dirigent protein [PF03018] (144-251)
  IPR020892 Cyclophilin-type peptidyl-prolyl cis-trans isomerase, conserved site [PS00170] (34-51)
  IPR029000 Cyclophilin-like domain superfamily [G3DSA:2.40.100.10] (1-119)
  IPR029000 Cyclophilin-like domain superfamily [SSF50891] (1-117)
  IPR044859 Allene oxide cyclase/Dirigent protein [G3DSA:2.40.480.10] (144-251)

Nearest PDB structures (foldseek):
  4jjm-assembly2_B  TM=9.978E-01  e=1.893E-16  Citrus sinensis
  4hy7-assembly1_A  TM=9.994E-01  e=8.200E-16  Triticum aestivum
  6hmz-assembly1_X  TM=1.001E+00  e=2.429E-15  Brassica napus
  2igw-assembly1_A  TM=9.887E-01  e=3.750E-15  Caenorhabditis elegans
  6lxo-assembly1_A  TM=9.970E-01  e=1.912E-14  Trichomonas vaginalis

Mean predicted aligned error: 16.18 Å

Organism: Hibiscus syriacus (NCBI:txid106335)

Sequence (254 aa):
MELFYDVTPRTAENFRALCTGKRGVGRSGKPLHYKGSKFHRVIPNFMCQGGDFTAGNGTGCESIYGTKFADENFIKKHTGPGVLSMANTRPGTNRSQFFICTTKTPWLDGQQVVFGLLEIWTTKSHPRPNMATAFSDTLVPLDIVAVVDDPITFGPGITLGVIGNAQGLWASTGQDVLTLVEYMDFGFTQGELNGSSISMLSKNPISETTREVAVVGGRGKFRMAQGFAEIKTYFFNLTNSNAIVEYNVTVIHY

Radius of gyration: 25.78 Å; Cα contacts (8 Å, |Δi|>4): 580; chains: 1; bounding box: 55×38×68 Å

Solvent-accessible surface area (backbone atoms only — not comparable to full-atom values): 14192 Å² total; per-residue (Å²): 112,51,62,34,49,94,81,26,45,71,61,24,47,41,53,54,43,25,70,66,35,79,75,42,64,43,95,87,76,35,60,36,28,44,81,90,36,46,69,62,43,74,45,88,84,42,33,45,29,28,40,10,52,69,61,51,67,69,85,39,52,48,31,89,84,40,73,49,40,66,69,84,59,55,86,52,67,42,79,26,57,26,34,28,28,43,45,59,92,52,86,49,45,33,40,39,28,31,32,34,25,60,31,64,44,64,89,44,49,80,70,40,37,44,28,32,37,39,79,70,85,72,63,84,87,69,85,84,89,74,90,77,92,71,93,72,95,58,91,54,78,62,83,47,73,46,77,45,82,43,78,33,50,82,51,91,49,94,83,61,49,75,41,28,37,35,38,40,37,36,30,41,36,56,86,90,52,65,20,33,45,36,37,42,33,45,33,25,70,42,77,98,50,44,74,17,26,44,27,33,53,36,60,44,50,74,85,52,89,77,37,64,34,34,30,72,22,33,35,64,79,26,42,77,15,36,44,38,25,42,50,46,75,81,43,75,38,88,90,78,68,52,67,38,72,47,72,55,72,48,77,51,60,118

Foldseek 3Di:
DWWPCVQQVPVSCQQVCQCVLVLQAAPLRFGSHCVPADQLDDDPQFKGKIQAPRPSNPPDFATSVHRFAAARDQPDAQAFFFFKKFDDPFGGGGTRMIITTHTRDRVCRPPIHTTTGDPDPPPPDDDDDDDDDDDAPDPQPFDDKDWAWAFDAPDLDPPRDGFFTKTWMWGFDDRPFTKIFIWIKTAGCDDPCRPKIWIWTDIFRPPDPWGKTWGQFMDDQTGRKTFIWTKDWPDADPVVGDTRIDTHTDIDGD